Protein 8AF1 (pdb70)

Solvent-accessible surface area: 7527 Å² total; per-residue (Å²): 6,81,93,24,49,1,0,0,0,0,35,138,58,28,132,3,54,0,14,4,1,0,9,62,115,17,80,50,91,151,43,3,0,0,0,35,1,28,81,44,47,43,91,58,33,125,3,64,59,9,67,0,1,0,0,7,57,16,45,1,86,95,88,21,46,0,59,0,20,0,52,14,78,62,40,31,7,0,5,0,26,8,0,36,80,28,80,77,104,84,51,28,133,7,65,58,36,25,39,0,0,1,1,0,35,65,88,89,49,1,39,53,87,36,66,96,13,141,12,10,26,0,15,2,0,0,33,47,131,56,70,70,86,34,0,56,26,5,56,0,0,7,29,97,1,15,1,85,11,70,20,107,32,48,66,48,83,96,3,44,0,34,41,151,73,99,68,95,61,102,12,118,11,61,1,64,0,34,116

Nearest PDB structures (foldseek):
  8af1-assembly1_A  TM=1.006E+00  e=4.442E-38  Lysobacter capsici
  6ik4-assembly1_A  TM=9.686E-01  e=5.853E-21  Pseudoalteromonas sp. CF6-2
  3it5-assembly4_G  TM=9.543E-01  e=5.254E-19  Pseudomonas aeruginosa PAO1
  5j1k-assembly1_A  TM=6.777E-01  e=1.976E-05  Helicobacter pylori 26695
  7qrl-assembly2_B  TM=6.798E-01  e=5.997E-05  Caulobacter vibrioides

Sequence (179 aa):
SPNGLLQFPFPRGARWHVGGAHTNTGSGNYPMSSLDMSLGGGWGSNQSGTWVSASAAGSFKRHSSCFAEVVHSGGWSTTYYHLMNIQYNTGANVSMNTAIANPANTQAQALCCNGGSSTGPHEHWSLKQNGSFYHLNGTYLSGYRITATGSSYDTNCSRFYLTKNGQNYCYGYYTNPGPN

Secondary structure (DSSP, 8-state):
--TTS---SS-TT-EEEE---B-TTS-SSS---EEEEE-S--TTS--TT--EE-SSSEEEEEEETTEEEEE-GGGEEEEEESEES----TT-EE-TT-EEEEE-SSHHHHTTTS---SSS-EEEEEEETTEE---TT-EETTEEE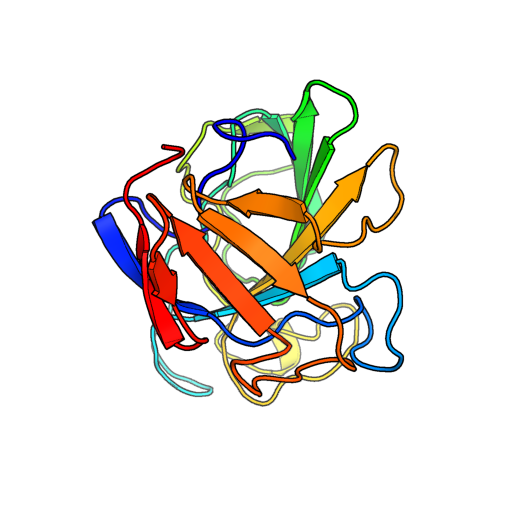EE-SSTT---TTTEEEEETTEEE-SEEEE-----

Foldseek 3Di:
DAQLAFAQQFAAQDKKFKFFFAPLQQFWQPQRFKIKIGHDDFAPDDQVVGFGFGGAKAWKAPPDQFKIKGQDPQQKIKIKGQWHPAPDHGGDTDGGRHRGTTRHRHQCSRQVVHHDDRGTIIIMGMDGNPHGHRQQQHDYLQWHWFAQDHGRDQPQVHTWTDHPRDTHTGTMDRINHSD

B-factor: mean 14.55, std 6.17, range [7.58, 48.61]

Structure (mmCIF, N/CA/C/O backbone):
data_8AF1
#
_entry.id   8AF1
#
_cell.length_a   70.580
_cell.length_b   44.130
_cell.length_c   52.700
_cell.angle_alpha   90.000
_cell.angle_beta   90.000
_cell.angle_gamma   90.000
#
_symmetry.space_group_name_H-M   'P 21 21 2'
#
loop_
_entity.id
_entity.type
_entity.pdbx_description
1 polymer 'Peptidase M23'
2 non-polymer 'ZINC ION'
3 non-polymer 'CHLORIDE ION'
4 non-polymer GLYCEROL
5 non-polymer 'FORMIC ACID'
6 water water
#
loop_
_atom_site.group_PDB
_atom_site.id
_atom_site.type_symbol
_atom_site.label_atom_id
_atom_site.label_alt_id
_atom_site.label_comp_id
_atom_site.label_asym_id
_atom_site.label_entity_id
_atom_site.label_seq_id
_atom_site.pdbx_PDB_ins_code
_atom_site.Cartn_x
_atom_site.Cartn_y
_atom_site.Cartn_z
_atom_site.occupancy
_atom_site.B_iso_or_equiv
_atom_site.auth_seq_id
_atom_site.auth_comp_id
_atom_site.auth_asym_id
_atom_site.auth_atom_id
_atom_site.pdbx_PDB_model_num
ATOM 1 N N . SER A 1 1 ? 18.36501 4.76196 0.18749 1.000 13.86737 1 SER A N 1
ATOM 2 C CA . SER A 1 1 ? 18.37466 6.13487 -0.29866 1.000 13.87390 1 SER A CA 1
ATOM 3 C C . SER A 1 1 ? 19.73364 6.47266 -0.91109 1.000 12.93749 1 SER A C 1
ATOM 4 O O . SER A 1 1 ? 20.74491 6.42275 -0.20970 1.000 14.04330 1 SER A O 1
ATOM 7 N N . PRO A 1 2 ? 19.76547 6.80446 -2.20367 1.000 12.38381 2 PRO A N 1
ATOM 8 C CA . PRO A 1 2 ? 21.04783 7.07574 -2.86309 1.000 13.43669 2 PRO A CA 1
ATOM 9 C C . PRO A 1 2 ? 21.73548 8.30743 -2.28566 1.000 12.73457 2 PRO A C 1
ATOM 10 O O . PRO A 1 2 ? 21.12439 9.15951 -1.63198 1.000 12.40377 2 PRO A O 1
ATOM 14 N N . ASN A 1 3 ? 23.03793 8.39622 -2.55896 1.000 12.36142 3 ASN A N 1
ATOM 15 C CA . ASN A 1 3 ? 23.84646 9.51228 -2.07703 1.000 12.51947 3 ASN A CA 1
ATOM 16 C C . ASN A 1 3 ? 23.29155 10.84785 -2.56504 1.000 12.09333 3 ASN A C 1
ATOM 17 O O . ASN A 1 3 ? 23.12728 11.06221 -3.77098 1.000 12.52619 3 ASN A O 1
ATOM 22 N N . GLY A 1 4 ? 22.99678 11.73381 -1.62046 1.000 11.23087 4 GLY A N 1
ATOM 23 C CA . GLY A 1 4 ? 22.49357 13.06183 -1.90478 1.000 11.31981 4 GLY A CA 1
ATOM 24 C C . GLY A 1 4 ? 21.00801 13.24324 -1.67147 1.000 10.30831 4 GLY A C 1
ATOM 25 O O . GLY A 1 4 ? 20.54482 14.38794 -1.63046 1.000 10.04544 4 GLY A O 1
ATOM 26 N N . LEU A 1 5 ? 20.25235 12.15455 -1.48027 1.000 10.77848 5 LEU A N 1
ATOM 27 C CA . LEU A 1 5 ? 18.79844 12.28730 -1.41426 1.000 11.15891 5 LEU A CA 1
ATOM 28 C C . LEU A 1 5 ? 18.33030 12.78357 -0.05536 1.000 11.07254 5 LEU A C 1
ATOM 29 O O . LEU A 1 5 ? 17.40363 13.60507 0.02421 1.000 11.66196 5 LEU A O 1
ATOM 34 N N . LEU A 1 6 ? 18.95922 12.31538 1.01927 1.000 9.67005 6 LEU A N 1
ATOM 35 C CA . LEU A 1 6 ? 18.48567 12.57869 2.37225 1.000 9.63917 6 LEU A CA 1
ATOM 36 C C . LEU A 1 6 ? 19.57712 13.22504 3.20165 1.000 9.82421 6 LEU A C 1
ATOM 37 O O . LEU A 1 6 ? 20.75383 12.87302 3.06877 1.000 11.14016 6 LEU A O 1
ATOM 42 N N . GLN A 1 7 ? 19.17873 14.14496 4.07510 1.000 9.76162 7 GLN A N 1
ATOM 43 C CA . GLN A 1 7 ? 20.03744 14.62281 5.15135 1.000 9.28472 7 GLN A CA 1
ATOM 44 C C . GLN A 1 7 ? 19.60579 14.00305 6.46974 1.000 9.48418 7 GLN A C 1
ATOM 45 O O . GLN A 1 7 ? 18.49686 13.47448 6.59359 1.000 8.97241 7 GLN A O 1
ATOM 51 N N . PHE A 1 8 ? 20.50075 14.08007 7.45918 1.000 7.79447 8 PHE A N 1
ATOM 52 C CA . PHE A 1 8 ? 20.13662 13.70178 8.81720 1.000 9.27858 8 PHE A CA 1
ATOM 53 C C . PHE A 1 8 ? 18.83616 14.40137 9.21157 1.000 8.72844 8 PHE A C 1
ATOM 54 O O . PHE A 1 8 ? 18.61861 15.56364 8.83426 1.000 8.04613 8 PHE A O 1
ATOM 62 N N . PRO A 1 9 ? 17.96427 13.73827 9.98983 1.000 8.92796 9 PRO A N 1
ATOM 63 C CA . PRO A 1 9 ? 16.67804 14.33926 10.37072 1.000 9.21071 9 PRO A CA 1
ATOM 64 C C . PRO A 1 9 ? 16.78519 15.27083 11.56665 1.000 9.74323 9 PRO A C 1
ATOM 65 O O . PRO A 1 9 ? 15.97830 15.19553 12.50542 1.000 9.03256 9 PRO A O 1
ATOM 69 N N . PHE A 1 10 ? 17.80478 16.11498 11.56564 1.000 9.40693 10 PHE A N 1
ATOM 70 C CA . PHE A 1 10 ? 17.93589 17.16544 12.57119 1.000 9.34127 10 PHE A CA 1
ATOM 71 C C . PHE A 1 10 ? 18.53803 18.38783 11.87852 1.000 9.27289 10 PHE A C 1
ATOM 72 O O . PHE A 1 10 ? 18.87513 18.30311 10.69004 1.000 8.92107 10 PHE A O 1
ATOM 80 N N . PRO A 1 11 ? 18.62010 19.55400 12.52640 1.000 9.16308 11 PRO A N 1
ATOM 81 C CA . PRO A 1 11 ? 18.89775 20.78389 11.76427 1.000 9.63301 11 PRO A CA 1
ATOM 82 C C . PRO A 1 11 ? 20.26294 20.75905 11.08978 1.000 10.25593 11 PRO A C 1
ATOM 83 O O . PRO A 1 11 ? 21.25806 20.32255 11.67438 1.000 10.20891 11 PRO A O 1
ATOM 87 N N . ARG A 1 12 ? 20.29705 21.23549 9.84306 1.000 9.45062 12 ARG A N 1
ATOM 88 C CA . ARG A 1 12 ? 21.56758 21.46275 9.17204 1.000 10.19663 12 ARG A CA 1
ATOM 89 C C . ARG A 1 12 ? 22.42239 22.39473 10.02542 1.000 10.69289 12 ARG A C 1
ATOM 90 O O . ARG A 1 12 ? 21.93901 23.41541 10.52897 1.000 11.89339 12 ARG A O 1
ATOM 98 N N . GLY A 1 13 ? 23.68713 22.01686 10.22456 1.000 10.68501 13 GLY A N 1
ATOM 99 C CA . GLY A 1 13 ? 24.58200 22.76467 11.08514 1.000 11.64307 13 GLY A CA 1
ATOM 100 C C . GLY A 1 13 ? 24.54869 22.36874 12.54842 1.000 12.17520 13 GLY A C 1
ATOM 101 O O . GLY A 1 13 ? 25.45486 22.74765 13.29801 1.000 13.32087 13 GLY A O 1
ATOM 102 N N . ALA A 1 14 ? 23.54343 21.62146 12.98185 1.000 12.25467 14 ALA A N 1
ATOM 103 C CA . ALA A 1 14 ? 23.46115 21.17857 14.36784 1.000 11.38662 14 ALA A CA 1
ATOM 104 C C . ALA A 1 14 ? 24.17311 19.84085 14.54427 1.000 12.72202 14 ALA A C 1
ATOM 105 O O . ALA A 1 14 ? 24.45338 19.12098 13.57744 1.000 13.23867 14 ALA A O 1
ATOM 107 N N . ARG A 1 15 ? 24.46260 19.50590 15.79992 1.000 11.68933 15 ARG A N 1
ATOM 108 C CA . ARG A 1 15 ? 25.28767 18.34440 16.12117 1.000 12.33891 15 ARG A CA 1
ATOM 109 C C . ARG A 1 15 ? 24.52473 17.48282 17.11833 1.000 12.66611 15 ARG A C 1
ATOM 110 O O . ARG A 1 15 ? 24.41644 17.83513 18.29889 1.000 13.46218 15 ARG A O 1
ATOM 118 N N . TRP A 1 16 ? 23.98787 16.36006 16.64221 1.000 11.93944 16 TRP A N 1
ATOM 119 C CA . TRP A 1 16 ? 23.16484 15.47184 17.44630 1.000 10.81125 16 TRP A CA 1
ATOM 120 C C . TRP A 1 16 ? 23.81324 14.09614 17.54815 1.000 10.76056 16 TRP A C 1
ATOM 121 O O . TRP A 1 16 ? 24.69308 13.73765 16.76008 1.000 10.84111 16 TRP A O 1
ATOM 132 N N . HIS A 1 17 ? 23.34730 13.31787 18.52009 1.000 10.33043 17 HIS A N 1
ATOM 133 C CA . HIS A 1 17 ? 23.81883 11.95542 18.72555 1.000 9.87675 17 HIS A CA 1
ATOM 134 C C . HIS A 1 17 ? 23.05386 10.97541 17.84333 1.000 9.87068 17 HIS A C 1
ATOM 135 O O . HIS A 1 17 ? 21.82104 11.01748 17.77349 1.000 10.29468 17 HIS A O 1
ATOM 142 N N . VAL A 1 18 ? 23.79082 10.06514 17.21087 1.000 11.17035 18 VAL A N 1
ATOM 143 C CA . VAL A 1 18 ? 23.23594 9.03790 16.33091 1.000 11.69627 18 VAL A CA 1
ATOM 144 C C . VAL A 1 18 ? 23.64896 7.66377 16.85335 1.000 12.35894 18 VAL A C 1
ATOM 145 O O . VAL A 1 18 ? 24.84886 7.36344 16.94041 1.000 12.85822 18 VAL A O 1
ATOM 149 N N . GLY A 1 19 ? 22.66077 6.81939 17.16763 1.000 11.73668 19 GLY A N 1
ATOM 150 C CA . GLY A 1 19 ? 22.90607 5.48074 17.67172 1.000 10.96067 19 GLY A CA 1
ATOM 151 C C . GLY A 1 19 ? 23.01628 4.44244 16.56527 1.000 12.22493 19 GLY A C 1
ATOM 152 O O . GLY A 1 19 ? 23.03951 4.75294 15.37356 1.000 14.08719 19 GLY A O 1
ATOM 153 N N . GLY A 1 20 ? 23.07152 3.17289 16.98266 1.000 11.54883 20 GLY A N 1
ATOM 154 C CA . GLY A 1 20 ? 23.21389 2.08284 16.02728 1.000 10.81718 20 GLY A CA 1
ATOM 155 C C . GLY A 1 20 ? 21.91436 1.76254 15.30503 1.000 11.54524 20 GLY A C 1
ATOM 156 O O . GLY A 1 20 ? 20.81481 1.95102 15.83034 1.000 11.69648 20 GLY A O 1
ATOM 157 N N . ALA A 1 21 ? 22.05092 1.27096 14.07285 1.000 11.23423 21 ALA A N 1
ATOM 158 C CA . ALA A 1 21 ? 20.88945 0.86457 13.29406 1.000 9.78727 21 ALA A CA 1
ATOM 159 C C . ALA A 1 21 ? 20.13784 -0.25980 14.00104 1.000 9.81321 21 ALA A C 1
ATOM 160 O O . ALA A 1 21 ? 20.72541 -1.10064 14.68338 1.000 10.81141 21 ALA A O 1
ATOM 162 N N . HIS A 1 22 ? 18.81653 -0.26029 13.84499 1.000 10.05254 22 HIS A N 1
ATOM 163 C CA . HIS A 1 22 ? 17.98535 -1.29329 14.44459 1.000 9.49408 22 HIS A CA 1
ATOM 164 C C . HIS A 1 22 ? 16.72875 -1.46782 13.60398 1.000 9.82726 22 HIS A C 1
ATOM 165 O O . HIS A 1 22 ? 16.40685 -0.63317 12.75750 1.000 10.06025 22 HIS A O 1
ATOM 172 N N . THR A 1 23 ? 16.03279 -2.58262 13.83434 1.000 9.83195 23 THR A N 1
ATOM 173 C CA . THR A 1 23 ? 14.71199 -2.75785 13.26010 1.000 10.24392 23 THR A CA 1
ATOM 174 C C . THR A 1 23 ? 13.73481 -1.79608 13.92970 1.000 10.53397 23 THR A C 1
ATOM 175 O O . THR A 1 23 ? 14.01465 -1.21261 14.98050 1.000 11.66067 23 THR A O 1
ATOM 179 N N . ASN A 1 24 ? 12.56082 -1.64864 13.31536 1.000 10.17579 24 ASN A N 1
ATOM 180 C CA . ASN A 1 24 ? 11.58260 -0.70777 13.84382 1.000 11.51059 24 ASN A CA 1
ATOM 181 C C . ASN A 1 24 ? 11.19544 -1.05240 15.27926 1.000 13.85759 24 ASN A C 1
ATOM 182 O O . ASN A 1 24 ? 11.00048 -0.15316 16.10878 1.000 13.87459 24 ASN A O 1
ATOM 187 N N . THR A 1 25 ? 11.08237 -2.34581 15.59755 1.000 14.66014 25 THR A N 1
ATOM 188 C CA . THR A 1 25 ? 10.69763 -2.75381 16.94486 1.000 17.65908 25 THR A CA 1
ATOM 189 C C . THR A 1 25 ? 11.88199 -2.89357 17.89242 1.000 17.37885 25 THR A C 1
ATOM 190 O O . THR A 1 25 ? 11.67580 -3.07636 19.09768 1.000 18.72847 25 THR A O 1
ATOM 194 N N . GLY A 1 26 ? 13.10775 -2.84287 17.38761 1.000 16.52548 26 GLY A N 1
ATOM 195 C CA . GLY A 1 26 ? 14.26521 -2.96430 18.24110 1.000 18.82970 26 GLY A CA 1
ATOM 196 C C . GLY A 1 26 ? 14.72393 -4.37925 18.49991 1.000 20.43916 26 GLY A C 1
ATOM 197 O O . GLY A 1 26 ? 15.67835 -4.57107 19.26693 1.000 22.97161 26 GLY A O 1
ATOM 198 N N . SER A 1 27 ? 14.07913 -5.37810 17.90222 1.000 19.62398 27 SER A N 1
ATOM 199 C CA . SER A 1 27 ? 14.51731 -6.75740 18.03314 1.000 22.18708 27 SER A CA 1
ATOM 200 C C . SER A 1 27 ? 14.78661 -7.34884 16.65595 1.000 21.54509 27 SER A C 1
ATOM 201 O O . SER A 1 27 ? 14.13471 -6.99674 15.66862 1.000 20.97716 27 SER A O 1
ATOM 204 N N . GLY A 1 28 ? 15.75366 -8.25634 16.59718 1.000 21.62353 28 GLY A N 1
ATOM 205 C CA . GLY A 1 28 ? 16.10046 -8.89296 15.34333 1.000 20.67859 28 GLY A CA 1
ATOM 206 C C . GLY A 1 28 ? 17.20460 -8.15436 14.62189 1.000 20.49854 28 GLY A C 1
ATOM 207 O O . GLY A 1 28 ? 17.74279 -7.14362 15.08330 1.000 20.91032 28 GLY A O 1
ATOM 208 N N . ASN A 1 29 ? 17.55960 -8.67608 13.45015 1.000 18.80250 29 ASN A N 1
ATOM 209 C CA . ASN A 1 29 ? 18.63056 -8.06981 12.67387 1.000 18.21132 29 ASN A CA 1
ATOM 210 C C . ASN A 1 29 ? 18.20983 -7.70799 11.25434 1.000 15.46303 29 ASN A C 1
ATOM 211 O O . ASN A 1 29 ? 19.07975 -7.37884 10.44172 1.000 15.80013 29 ASN A O 1
ATOM 216 N N . TYR A 1 30 ? 16.90370 -7.75005 10.92763 1.000 13.47667 30 TYR A N 1
ATOM 217 C CA . TYR A 1 30 ? 16.49707 -7.40723 9.56481 1.000 13.27333 30 TYR A CA 1
ATOM 218 C C . TYR A 1 30 ? 15.01306 -7.08544 9.49502 1.000 14.53098 30 TYR A C 1
ATOM 219 O O . TYR A 1 30 ? 14.21160 -7.80791 10.10922 1.000 15.33267 30 TYR A O 1
ATOM 228 N N . PRO A 1 31 ? 14.59869 -6.03273 8.75167 1.000 14.51758 31 PRO A N 1
ATOM 229 C CA . PRO A 1 31 ? 15.42913 -4.99277 8.11509 1.000 13.75073 31 PRO A CA 1
ATOM 230 C C . PRO A 1 31 ? 15.82561 -3.94569 9.12196 1.000 12.54391 31 PRO A C 1
ATOM 231 O O . PRO A 1 31 ? 14.97322 -3.45358 9.87614 1.000 12.05847 31 PRO A O 1
ATOM 235 N N . MET A 1 32 ? 17.08756 -3.54266 9.14251 1.000 12.22067 32 MET A N 1
ATOM 236 C CA . MET A 1 32 ? 17.52923 -2.56945 10.12769 1.000 11.16715 32 MET A CA 1
ATOM 237 C C . MET A 1 32 ? 17.30328 -1.18722 9.52547 1.000 10.57876 32 MET A C 1
ATOM 238 O O . MET A 1 32 ? 18.19866 -0.58733 8.92459 1.000 9.55485 32 MET A O 1
ATOM 243 N N . SER A 1 33 ? 16.08303 -0.68522 9.71533 1.000 10.01807 33 SER A N 1
ATOM 244 C CA . SER A 1 33 ? 15.56364 0.48520 9.03447 1.000 9.97903 33 SER A CA 1
ATOM 245 C C . SER A 1 33 ? 15.75349 1.77415 9.81155 1.000 10.00594 33 SER A C 1
ATOM 246 O O . SER A 1 33 ? 15.48357 2.85816 9.26398 1.000 10.24841 33 SER A O 1
ATOM 249 N N . SER A 1 34 ? 16.15843 1.68913 11.07394 1.000 9.46674 34 SER A N 1
ATOM 250 C CA . SER A 1 34 ? 15.88062 2.75171 12.02548 1.000 8.24662 34 SER A CA 1
ATOM 251 C C . SER A 1 34 ? 17.12487 3.17331 12.78462 1.000 8.20308 34 SER A C 1
ATOM 252 O O . SER A 1 34 ? 18.02315 2.36655 13.04514 1.000 10.41317 34 SER A O 1
ATOM 255 N N . LEU A 1 35 ? 17.13643 4.45455 13.16489 1.000 8.17096 35 LEU A N 1
ATOM 256 C CA . LEU A 1 35 ? 18.19223 5.08163 13.94955 1.000 9.39604 35 LEU A CA 1
ATOM 257 C C . LEU A 1 35 ? 17.55276 5.98771 14.99539 1.000 9.84072 35 LEU A C 1
ATOM 258 O O . LEU A 1 35 ? 16.54815 6.63840 14.71364 1.000 10.74828 35 LEU A O 1
ATOM 263 N N . ASP A 1 36 ? 18.13343 6.04216 16.19263 1.000 8.94253 36 ASP A N 1
ATOM 264 C CA . ASP A 1 36 ? 17.66842 6.93821 17.24374 1.000 10.12889 36 ASP A CA 1
ATOM 265 C C . ASP A 1 36 ? 18.60447 8.13667 17.31497 1.000 11.20195 36 ASP A C 1
ATOM 266 O O . ASP A 1 36 ? 19.82851 7.98731 17.26597 1.000 11.29544 36 ASP A O 1
ATOM 271 N N . MET A 1 37 ? 18.03096 9.32334 17.45343 1.000 11.68667 37 MET A N 1
ATOM 272 C CA . MET A 1 37 ? 18.79646 10.54657 17.30547 1.000 10.35623 37 MET A CA 1
ATOM 273 C C . MET A 1 37 ? 18.29312 11.52982 18.34422 1.000 10.05219 37 MET A C 1
ATOM 274 O O . MET A 1 37 ? 17.08315 11.62853 18.55240 1.000 10.77624 37 MET A O 1
ATOM 279 N N . SER A 1 38 ? 19.20537 12.24767 18.99735 1.000 9.94071 38 SER A N 1
ATOM 280 C CA . SER A 1 38 ? 18.80232 13.18487 20.03936 1.000 10.69423 38 SER A CA 1
ATOM 281 C C . SER A 1 38 ? 19.89000 14.22507 20.22878 1.000 10.49987 38 SER A C 1
ATOM 282 O O . SER A 1 38 ? 21.03507 14.03328 19.81875 1.000 11.73498 38 SER A O 1
ATOM 285 N N . LEU A 1 39 ? 19.51259 15.33197 20.86370 1.000 11.06099 39 LEU A N 1
ATOM 286 C CA . LEU A 1 39 ? 20.45981 16.38836 21.18067 1.000 12.31071 39 LEU A CA 1
ATOM 287 C C . LEU A 1 39 ? 20.91081 16.31877 22.63179 1.000 14.56827 39 LEU A C 1
ATOM 288 O O . LEU A 1 39 ? 22.11395 16.36575 22.90457 1.000 16.58325 39 LEU A O 1
ATOM 293 N N . GLY A 1 40 ? 19.97845 16.19400 23.56492 1.000 15.29712 40 GLY A N 1
ATOM 294 C CA . GLY A 1 40 ? 20.33155 15.99677 24.95618 1.000 15.08274 40 GLY A CA 1
ATOM 295 C C . GLY A 1 40 ? 19.16222 16.27343 25.86517 1.000 14.93378 40 GLY A C 1
ATOM 296 O O . GLY A 1 40 ? 18.18261 16.91881 25.48662 1.000 16.03450 40 GLY A O 1
ATOM 297 N N . GLY A 1 41 ? 19.27366 15.76803 27.08386 1.000 13.59878 41 GLY A N 1
ATOM 298 C CA . GLY A 1 41 ? 18.27131 15.97157 28.11840 1.000 14.02046 41 GLY A CA 1
ATOM 299 C C . GLY A 1 41 ? 17.41724 14.72890 28.32299 1.000 14.81899 41 GLY A C 1
ATOM 300 O O . GLY A 1 41 ? 17.08023 14.01684 27.36973 1.000 15.57082 41 GLY A O 1
ATOM 301 N N . GLY A 1 42 ? 17.04743 14.47447 29.58068 1.000 14.76966 42 GLY A N 1
ATOM 302 C CA . GLY A 1 42 ? 16.20259 13.35161 29.93125 1.000 14.92493 42 GLY A CA 1
ATOM 303 C C . GLY A 1 42 ? 14.73570 13.74445 30.01096 1.000 15.42066 42 GLY A C 1
ATOM 304 O O . GLY A 1 42 ? 14.32790 14.82699 29.58722 1.000 14.42834 42 GLY A O 1
ATOM 305 N N . TRP A 1 43 ? 13.92582 12.82992 30.55915 1.000 16.94127 43 TRP A N 1
ATOM 306 C CA . TRP A 1 43 ? 12.50292 13.11294 30.71524 1.000 15.78735 43 TRP A CA 1
ATOM 307 C C . TRP A 1 43 ? 12.30942 14.37961 31.54261 1.000 15.31925 43 TRP A C 1
ATOM 308 O O . TRP A 1 43 ? 12.96546 14.57549 32.56809 1.000 16.49959 43 TRP A O 1
ATOM 319 N N . GLY A 1 44 ? 11.41570 15.25210 31.07906 1.000 14.83025 44 GLY A N 1
ATOM 320 C CA . GLY A 1 44 ? 11.14589 16.50755 31.73963 1.000 14.74121 44 GLY A CA 1
ATOM 321 C C . GLY A 1 44 ? 11.97841 17.67327 31.25256 1.000 15.61626 44 GLY A C 1
ATOM 322 O O . GLY A 1 44 ? 11.62337 18.82667 31.52419 1.000 16.77314 44 GLY A O 1
ATOM 323 N N . SER A 1 45 ? 13.07153 17.40702 30.53982 1.000 14.82807 45 SER A N 1
ATOM 324 C CA . SER A 1 45 ? 13.91532 18.47362 30.03152 1.000 14.91080 45 SER A CA 1
ATOM 325 C C . SER A 1 45 ? 13.18655 19.28418 28.95774 1.000 14.59238 45 SER A C 1
ATOM 326 O O . SER A 1 45 ? 12.17502 18.85878 28.39269 1.000 15.35693 45 SER A O 1
ATOM 329 N N . ASN A 1 46 ? 13.70914 20.48035 28.69652 1.000 14.26794 46 ASN A N 1
ATOM 330 C CA . ASN A 1 46 ? 13.14206 21.38917 27.70236 1.000 15.72022 46 ASN A CA 1
ATOM 331 C C . ASN A 1 46 ? 13.58037 20.96472 26.30731 1.000 15.01807 46 ASN A C 1
ATOM 332 O O . ASN A 1 46 ? 14.73522 21.17755 25.92414 1.000 15.75480 46 ASN A O 1
ATOM 337 N N . GLN A 1 47 ? 12.65856 20.39713 25.52971 1.000 12.34017 47 GLN A N 1
ATOM 338 C CA . GLN A 1 47 ? 12.95705 20.01284 24.15493 1.000 12.17027 47 GLN A CA 1
ATOM 339 C C . GLN A 1 47 ? 12.37074 20.98501 23.13483 1.000 14.33311 47 GLN A C 1
ATOM 340 O O . GLN A 1 47 ? 12.45627 20.72883 21.92495 1.000 14.11448 47 GLN A O 1
ATOM 346 N N . SER A 1 48 ? 11.79613 22.10555 23.58968 1.000 14.27097 48 SER A N 1
ATOM 347 C CA . SER A 1 48 ? 11.04388 22.98056 22.69092 1.000 14.85317 48 SER A CA 1
ATOM 348 C C . SER A 1 48 ? 11.92283 23.66230 21.65036 1.000 15.63438 48 SER A C 1
ATOM 349 O O . SER A 1 48 ? 11.39939 24.14396 20.63862 1.000 15.17769 48 SER A O 1
ATOM 352 N N . GLY A 1 49 ? 13.23281 23.71885 21.86721 1.000 16.17301 49 GLY A N 1
ATOM 353 C CA . GLY A 1 49 ? 14.16036 24.23592 20.88512 1.000 16.44254 49 GLY A CA 1
ATOM 354 C C . GLY A 1 49 ? 14.93166 23.16817 20.14080 1.000 15.32233 49 GLY A C 1
ATOM 355 O O . GLY A 1 49 ? 15.85352 23.50382 19.38549 1.000 15.77518 49 GLY A O 1
ATOM 356 N N . THR A 1 50 ? 14.57699 21.89338 20.32337 1.000 13.66067 50 THR A N 1
ATOM 357 C CA . THR A 1 50 ? 15.25633 20.75882 19.70247 1.000 11.34682 50 THR A CA 1
ATOM 358 C C . THR A 1 50 ? 14.38504 20.29297 18.53749 1.000 11.35701 50 THR A C 1
ATOM 359 O O . THR A 1 50 ? 13.32935 19.68667 18.74905 1.000 12.57211 50 THR A O 1
ATOM 363 N N . TRP A 1 51 ? 14.81828 20.57386 17.30890 1.000 10.14883 51 TRP A N 1
ATOM 364 C CA . TRP A 1 51 ? 13.94075 20.46801 16.14232 1.000 10.42203 51 TRP A CA 1
ATOM 365 C C . TRP A 1 51 ? 14.27588 19.24195 15.29273 1.000 9.83275 51 TRP A C 1
ATOM 366 O O . TRP A 1 51 ? 15.21970 19.25470 14.49466 1.000 11.64250 51 TRP A O 1
ATOM 377 N N . VAL A 1 52 ? 13.47218 18.18853 15.45057 1.000 8.95570 52 VAL A N 1
ATOM 378 C CA . VAL A 1 52 ? 13.43049 17.12581 14.45103 1.000 8.80852 52 VAL A CA 1
ATOM 379 C C . VAL A 1 52 ? 13.12983 17.76107 13.10544 1.000 9.48651 52 VAL A C 1
ATOM 380 O O . VAL A 1 52 ? 12.23979 18.61512 12.99509 1.000 10.18833 52 VAL A O 1
ATOM 384 N N . SER A 1 53 ? 13.88258 17.36913 12.08180 1.000 9.08260 53 SER A N 1
ATOM 385 C CA . SER A 1 53 ? 13.85715 18.04755 10.79378 1.000 8.72162 53 SER A CA 1
ATOM 386 C C . SER A 1 53 ? 13.66252 17.04962 9.66366 1.000 8.86223 53 SER A C 1
ATOM 387 O O . SER A 1 53 ? 14.12913 15.91391 9.73211 1.000 10.58209 53 SER A O 1
ATOM 390 N N . ALA A 1 54 ? 12.97590 17.49007 8.61133 1.000 8.67414 54 ALA A N 1
ATOM 391 C CA . ALA A 1 54 ? 12.67907 16.60864 7.48453 1.000 9.54876 54 ALA A CA 1
ATOM 392 C C . ALA A 1 54 ? 13.95254 16.20116 6.74945 1.000 10.18102 54 ALA A C 1
ATOM 393 O O . ALA A 1 54 ? 14.78249 17.04996 6.40218 1.000 12.74184 54 ALA A O 1
ATOM 395 N N . SER A 1 55 ? 14.10165 14.89779 6.48833 1.000 8.17379 55 SER A N 1
ATOM 396 C CA . SER A 1 55 ? 15.29887 14.42482 5.80111 1.000 9.17430 55 SER A CA 1
ATOM 397 C C . SER A 1 55 ? 15.34578 14.87500 4.34935 1.000 9.87756 55 SER A C 1
ATOM 398 O O . SER A 1 55 ? 16.42765 14.89528 3.75428 1.000 9.93814 55 SER A O 1
ATOM 401 N N . ALA A 1 56 ? 14.19887 15.21721 3.76639 1.000 7.58358 56 ALA A N 1
ATOM 402 C CA . ALA A 1 56 ? 14.11494 15.66738 2.38176 1.000 7.58029 56 ALA A CA 1
ATOM 403 C C . ALA A 1 56 ? 12.73873 16.28035 2.20783 1.000 9.32822 56 ALA A C 1
ATOM 404 O O . ALA A 1 56 ? 11.85777 16.08893 3.04889 1.000 10.86583 56 ALA A O 1
ATOM 406 N N . ALA A 1 57 ? 12.55806 17.01488 1.11395 1.000 9.19940 57 ALA A N 1
ATOM 407 C CA . ALA A 1 57 ? 11.24879 17.57985 0.83990 1.000 9.28457 57 ALA A CA 1
ATOM 408 C C . ALA A 1 57 ? 10.25001 16.46582 0.54912 1.000 10.04490 57 ALA A C 1
ATOM 409 O O . ALA A 1 57 ? 10.61199 15.36414 0.11904 1.000 10.66499 57 ALA A O 1
ATOM 411 N N . GLY A 1 58 ? 8.97984 16.75208 0.79308 1.000 10.02786 58 GLY A N 1
ATOM 412 C CA . GLY A 1 58 ? 7.96176 15.77243 0.47957 1.000 11.10339 58 GLY A CA 1
ATOM 413 C C . GLY A 1 58 ? 6.63233 16.15318 1.09194 1.000 12.77119 58 GLY A C 1
ATOM 414 O O . GLY A 1 58 ? 6.43576 17.28091 1.55421 1.000 14.19553 58 GLY A O 1
ATOM 415 N N . SER A 1 59 ? 5.73133 15.17479 1.09510 1.000 12.97582 59 SER A N 1
ATOM 416 C CA . SER A 1 59 ? 4.36125 15.35477 1.54255 1.000 12.87920 59 SER A CA 1
ATOM 417 C C . SER A 1 59 ? 4.20607 14.81386 2.95765 1.000 11.72202 59 SER A C 1
ATOM 418 O O . SER A 1 59 ? 4.60478 13.67708 3.23913 1.000 12.00547 59 SER A O 1
ATOM 421 N N . PHE A 1 60 ? 3.61477 15.62231 3.83711 1.000 11.18370 60 PHE A N 1
ATOM 422 C CA . PHE A 1 60 ? 3.54430 15.29344 5.25502 1.000 10.26627 60 PHE A CA 1
ATOM 423 C C . PHE A 1 60 ? 2.37434 14.36364 5.54926 1.000 11.06983 60 PHE A C 1
ATOM 424 O O . PHE A 1 60 ? 1.28136 14.51566 4.99155 1.000 11.61724 60 PHE A O 1
ATOM 432 N N . LYS A 1 61 ? 2.59864 13.41749 6.45771 1.000 10.67927 61 LYS A N 1
ATOM 433 C CA . LYS A 1 61 ? 1.51716 12.64285 7.06123 1.000 13.22333 61 LYS A CA 1
ATOM 434 C C . LYS A 1 61 ? 1.64370 12.72126 8.57208 1.000 12.56216 61 LYS A C 1
ATOM 435 O O . LYS A 1 61 ? 2.66243 12.30557 9.13469 1.000 11.86921 61 LYS A O 1
ATOM 441 N N . ARG A 1 62 ? 0.61342 13.25412 9.22394 1.000 12.90741 62 ARG A N 1
ATOM 442 C CA . ARG A 1 62 ? 0.54119 13.31280 10.67896 1.000 12.43092 62 ARG A CA 1
ATOM 443 C C . ARG A 1 62 ? -0.27833 12.10636 11.11631 1.000 11.33583 62 ARG A C 1
ATOM 444 O O . ARG A 1 62 ? -1.51144 12.13938 11.10351 1.000 13.42598 62 ARG A O 1
ATOM 452 N N . HIS A 1 63 ? 0.41156 11.03050 11.48435 1.000 11.20024 63 HIS A N 1
ATOM 453 C CA . HIS A 1 63 ? -0.28390 9.81868 11.89612 1.000 12.29525 63 HIS A CA 1
ATOM 454 C C . HIS A 1 63 ? -0.92350 9.98441 13.26648 1.000 13.15350 63 HIS A C 1
ATOM 455 O O . HIS A 1 63 ? -2.00478 9.43960 13.52560 1.000 15.43094 63 HIS A O 1
ATOM 462 N N . SER A 1 64 ? -0.26617 10.71614 14.15436 1.000 13.24062 64 SER A N 1
ATOM 463 C CA . SER A 1 64 ? -0.74731 10.97765 15.50622 1.000 13.63626 64 SER A CA 1
ATOM 464 C C . SER A 1 64 ? 0.03891 12.16890 16.04100 1.000 12.41255 64 SER A C 1
ATOM 465 O O . SER A 1 64 ? 0.87163 12.75155 15.33917 1.000 12.95887 64 SER A O 1
ATOM 468 N N . SER A 1 65 ? -0.20045 12.51362 17.30479 1.000 11.52458 65 SER A N 1
ATOM 469 C CA . SER A 1 65 ? 0.54851 13.62489 17.87744 1.000 12.22054 65 SER A CA 1
ATOM 470 C C . SER A 1 65 ? 2.00432 13.26750 18.12118 1.000 12.25855 65 SER A C 1
ATOM 471 O O . SER A 1 65 ? 2.81022 14.16704 18.39100 1.000 12.54366 65 SER A O 1
ATOM 474 N N . CYS A 1 66 ? 2.36047 11.98500 18.03633 1.000 12.63429 66 CYS A N 1
ATOM 475 C CA . CYS A 1 66 ? 3.72644 11.56445 18.31646 1.000 13.43746 66 CYS A CA 1
ATOM 476 C C . CYS A 1 66 ? 4.39818 10.88001 17.13547 1.000 11.75963 66 CYS A C 1
ATOM 477 O O . CYS A 1 66 ? 5.51838 10.36730 17.28986 1.000 12.25787 66 CYS A O 1
ATOM 480 N N . PHE A 1 67 ? 3.76704 10.86900 15.96151 1.000 10.53144 67 PHE A N 1
ATOM 481 C CA . PHE A 1 67 ? 4.21897 10.01207 14.86608 1.000 10.77073 67 PHE A CA 1
ATOM 482 C C . PHE A 1 67 ? 3.95840 10.70547 13.53917 1.000 10.51821 67 PHE A C 1
ATOM 483 O O . PHE A 1 67 ? 2.81062 11.02649 13.22294 1.000 10.27454 67 PHE A O 1
ATOM 491 N N . ALA A 1 68 ? 5.01248 10.92965 12.75439 1.000 10.23763 68 ALA A N 1
ATOM 492 C CA . ALA A 1 68 ? 4.85592 11.60115 11.47089 1.000 10.53433 68 ALA A CA 1
ATOM 493 C C . ALA A 1 68 ? 5.64405 10.86721 10.39684 1.000 11.47514 68 ALA A C 1
ATOM 494 O O . ALA A 1 68 ? 6.51831 10.04539 10.68188 1.000 11.79447 68 ALA A O 1
ATOM 496 N N . GLU A 1 69 ? 5.30235 11.16982 9.14924 1.000 11.24983 69 GLU A N 1
ATOM 497 C CA . GLU A 1 69 ? 5.95081 10.58592 7.98365 1.000 10.88851 69 GLU A CA 1
ATOM 498 C C . GLU A 1 69 ? 6.06584 11.66980 6.91497 1.000 11.21535 69 GLU A C 1
ATOM 499 O O . GLU A 1 69 ? 5.20026 12.54080 6.80093 1.000 11.14773 69 GLU A O 1
ATOM 505 N N . VAL A 1 70 ? 7.14292 11.63698 6.14547 1.000 9.65772 70 VAL A N 1
ATOM 506 C CA . VAL A 1 70 ? 7.28399 12.50370 4.98280 1.000 8.78814 70 VAL A CA 1
ATOM 507 C C . VAL A 1 70 ? 7.46905 11.60739 3.77488 1.000 10.54835 70 VAL A C 1
ATOM 508 O O . VAL A 1 70 ? 8.39961 10.78646 3.73981 1.000 9.19756 70 VAL A O 1
ATOM 512 N N . VAL A 1 71 ? 6.57177 11.74500 2.80009 1.000 10.43069 71 VAL A N 1
ATOM 513 C CA . VAL A 1 71 ? 6.63416 10.96327 1.56758 1.000 11.30409 71 VAL A CA 1
ATOM 514 C C . VAL A 1 71 ? 7.51157 11.70184 0.56819 1.000 10.36030 71 VAL A C 1
ATOM 515 O O . VAL A 1 71 ? 7.19362 12.82661 0.17154 1.000 11.03400 71 VAL A O 1
ATOM 519 N N . HIS A 1 72 ? 8.60401 11.07021 0.15501 1.000 9.81474 72 HIS A N 1
ATOM 520 C CA . HIS A 1 72 ? 9.56357 11.64586 -0.77670 1.000 10.33347 72 HIS A CA 1
ATOM 521 C C . HIS A 1 72 ? 9.33075 11.09078 -2.18641 1.000 12.20963 72 HIS A C 1
ATOM 522 O O . HIS A 1 72 ? 8.37559 10.34527 -2.44500 1.000 13.53680 72 HIS A O 1
ATOM 529 N N . SER A 1 73 ? 10.21197 11.46164 -3.11415 1.000 12.25635 73 SER A N 1
ATOM 530 C CA . SER A 1 73 ? 10.21103 10.90382 -4.45808 1.000 14.64980 73 SER A CA 1
ATOM 531 C C . SER A 1 73 ? 10.66183 9.44532 -4.44287 1.000 15.26548 73 SER A C 1
ATOM 532 O O . SER A 1 73 ? 11.20565 8.94473 -3.45723 1.000 14.64131 73 SER A O 1
ATOM 535 N N . GLY A 1 74 ? 10.46415 8.77203 -5.57630 1.000 15.66099 74 GLY A N 1
ATOM 536 C CA . GLY A 1 74 ? 11.07050 7.46560 -5.77256 1.000 17.04366 74 GLY A CA 1
ATOM 537 C C . GLY A 1 74 ? 10.55556 6.35662 -4.88156 1.000 16.72775 74 GLY A C 1
ATOM 538 O O . GLY A 1 74 ? 11.23494 5.33577 -4.73617 1.000 17.42617 74 GLY A O 1
ATOM 539 N N . GLY A 1 75 ? 9.36978 6.52178 -4.28694 1.000 15.43444 75 GLY A N 1
ATOM 540 C CA . GLY A 1 75 ? 8.83434 5.57291 -3.33470 1.000 14.29803 75 GLY A CA 1
ATOM 541 C C . GLY A 1 75 ? 9.44206 5.64347 -1.94806 1.000 12.80730 75 GLY A C 1
ATOM 542 O O . GLY A 1 75 ? 9.02279 4.88518 -1.06772 1.000 12.09012 75 GLY A O 1
ATOM 543 N N . TRP A 1 76 ? 10.43133 6.50585 -1.73035 1.000 11.66692 76 TRP A N 1
ATOM 544 C CA . TRP A 1 76 ? 11.03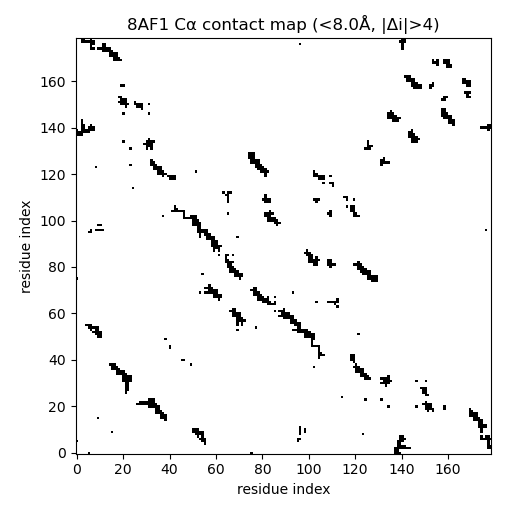140 6.64593 -0.41129 1.000 11.38326 76 TRP A CA 1
ATOM 545 C C . TRP A 1 76 ? 10.11083 7.43245 0.50701 1.000 11.51837 76 TRP A C 1
ATOM 546 O O . TRP A 1 76 ? 9.43315 8.36771 0.07798 1.000 11.30836 76 TRP A O 1
ATOM 557 N N . SER A 1 77 ? 10.09312 7.05124 1.77879 1.000 10.09115 77 SER A N 1
ATOM 558 C CA . SER A 1 77 ? 9.53191 7.90058 2.81579 1.000 8.55429 77 SER A CA 1
ATOM 559 C C . SER A 1 77 ? 10.38363 7.74571 4.06482 1.000 9.74901 77 SER A C 1
ATOM 560 O O . SER A 1 77 ? 11.09673 6.75443 4.24376 1.000 11.94855 77 SER A O 1
ATOM 563 N N . THR A 1 78 ? 10.33649 8.75649 4.91667 1.000 9.22126 78 THR A N 1
ATOM 564 C CA . THR A 1 78 ? 10.97752 8.67755 6.21671 1.000 8.31731 78 THR A CA 1
ATOM 565 C C . THR A 1 78 ? 9.92127 8.86500 7.29335 1.000 9.25298 78 THR A C 1
ATOM 566 O O . THR A 1 78 ? 8.93075 9.57774 7.09417 1.000 10.23472 78 THR A O 1
ATOM 570 N N . THR A 1 79 ? 10.10870 8.18514 8.41713 1.000 10.05373 79 THR A N 1
ATOM 571 C CA . THR A 1 79 ? 9.16978 8.29690 9.51705 1.000 10.06607 79 THR A CA 1
ATOM 572 C C . THR A 1 79 ? 9.91206 8.71973 10.77578 1.000 9.71827 79 THR A C 1
ATOM 573 O O . THR A 1 79 ? 11.12292 8.51780 10.92484 1.000 11.36906 79 THR A O 1
ATOM 577 N N . TYR A 1 80 ? 9.15098 9.34178 11.66714 1.000 8.96977 80 TYR A N 1
ATOM 578 C CA . TYR A 1 80 ? 9.67008 10.09647 12.80392 1.000 9.11314 80 TYR A CA 1
ATOM 579 C C . TYR A 1 80 ? 8.75533 9.78366 13.98006 1.000 10.10642 80 TYR A C 1
ATOM 580 O O . TYR A 1 80 ? 7.58634 10.18502 13.97258 1.000 10.15117 80 TYR A O 1
ATOM 589 N N . TYR A 1 81 ? 9.26083 9.05445 14.96994 1.000 10.56795 81 TYR A N 1
ATOM 590 C CA . TYR A 1 81 ? 8.44000 8.59037 16.07751 1.000 10.57215 81 TYR A CA 1
ATOM 591 C C . TYR A 1 81 ? 9.00896 9.09081 17.40822 1.000 10.00398 81 TYR A C 1
ATOM 592 O O . TYR A 1 81 ? 10.19642 9.40578 17.51796 1.000 11.15964 81 TYR A O 1
ATOM 601 N N . HIS A 1 82 ? 8.13370 9.15212 18.41874 1.000 9.28435 82 HIS A N 1
ATOM 602 C CA . HIS A 1 82 ? 8.38144 9.73728 19.74984 1.000 9.33954 82 HIS A CA 1
ATOM 603 C C . HIS A 1 82 ? 8.39470 11.26747 19.71604 1.000 8.82563 82 HIS A C 1
ATOM 604 O O . HIS A 1 82 ? 9.21235 11.90422 20.38724 1.000 12.31685 82 HIS A O 1
ATOM 611 N N . LEU A 1 83 ? 7.44294 11.87078 18.99761 1.000 8.38190 83 LEU A N 1
ATOM 612 C CA . LEU A 1 83 ? 7.42926 13.31134 18.78711 1.000 9.18529 83 LEU A CA 1
ATOM 613 C C . LEU A 1 83 ? 6.45449 14.02896 19.71594 1.000 10.43242 83 LEU A C 1
ATOM 614 O O . LEU A 1 83 ? 5.53942 13.43060 20.29178 1.000 11.36103 83 LEU A O 1
ATOM 619 N N . MET A 1 84 ? 6.66317 15.33843 19.84370 1.000 11.26324 84 MET A N 1
ATOM 620 C CA . MET A 1 84 ? 5.64513 16.24879 20.35477 1.000 10.87734 84 MET A CA 1
ATOM 621 C C . MET A 1 84 ? 5.70627 17.52916 19.53098 1.000 9.45382 84 MET A C 1
ATOM 622 O O . MET A 1 84 ? 6.65421 17.75623 18.77751 1.000 10.05375 84 MET A O 1
ATOM 627 N N . ASN A 1 85 ? 4.68390 18.37852 19.67927 1.000 8.63889 85 ASN A N 1
ATOM 628 C CA . ASN A 1 85 ? 4.67544 19.69618 19.03727 1.000 11.06284 85 ASN A CA 1
ATOM 629 C C . ASN A 1 85 ? 4.88384 19.58882 17.52092 1.000 11.89308 85 ASN A C 1
ATOM 630 O O . ASN A 1 85 ? 5.64037 20.35512 16.91493 1.000 12.33826 85 ASN A O 1
ATOM 635 N N . ILE A 1 86 ? 4.21650 18.61296 16.89978 1.000 11.13729 86 ILE A N 1
ATOM 636 C CA . ILE A 1 86 ? 4.30948 18.45529 15.45066 1.000 11.51822 86 ILE A CA 1
ATOM 637 C C . ILE A 1 86 ? 3.80410 19.71679 14.76823 1.000 11.43282 86 ILE A C 1
ATOM 638 O O . ILE A 1 86 ? 2.75636 20.26156 15.13183 1.000 11.38241 86 ILE A O 1
ATOM 643 N N . GLN A 1 87 ? 4.55893 20.19231 13.77792 1.000 11.30541 87 GLN A N 1
ATOM 644 C CA . GLN A 1 87 ? 4.35591 21.52235 13.20310 1.000 11.43957 87 GLN A CA 1
ATOM 645 C C . GLN A 1 87 ? 3.48480 21.54420 11.95300 1.000 11.39211 87 GLN A C 1
ATOM 646 O O . GLN A 1 87 ? 3.16991 22.63916 11.45933 1.000 12.03565 87 GLN A O 1
ATOM 652 N N . TYR A 1 88 ? 3.10406 20.38482 11.42192 1.000 11.34538 88 TYR A N 1
ATOM 653 C CA . TYR A 1 88 ? 2.36315 20.31073 10.16949 1.000 11.25802 88 TYR A CA 1
ATOM 654 C C . TYR A 1 88 ? 1.25799 19.28110 10.30719 1.000 12.02596 88 TYR A C 1
ATOM 655 O O . TYR A 1 88 ? 1.29669 18.40935 11.17846 1.000 11.48750 88 TYR A O 1
ATOM 664 N N . ASN A 1 89 ? 0.26107 19.40101 9.43964 1.000 11.74259 89 ASN A N 1
ATOM 665 C CA . ASN A 1 89 ? -0.77660 18.39180 9.33976 1.000 11.59501 89 ASN A CA 1
ATOM 666 C C . ASN A 1 89 ? -0.60792 17.61905 8.03862 1.000 11.62923 89 ASN A C 1
ATOM 667 O O . ASN A 1 89 ? 0.17723 17.98892 7.15783 1.000 11.35015 89 ASN A O 1
ATOM 672 N N . THR A 1 90 ? -1.35821 16.52912 7.93904 1.000 11.09690 90 THR A N 1
ATOM 673 C CA . THR A 1 90 ? -1.33786 15.70168 6.74414 1.000 10.66083 90 THR A CA 1
ATOM 674 C C . THR A 1 90 ? -1.61609 16.53461 5.49688 1.000 11.25195 90 THR A C 1
ATOM 675 O O . THR A 1 90 ? -2.49516 17.40154 5.48837 1.000 11.55622 90 THR A O 1
ATOM 679 N N . GLY A 1 91 ? -0.85145 16.26594 4.43810 1.000 10.85443 91 GLY A N 1
ATOM 680 C CA . GLY A 1 91 ? -0.97950 16.97672 3.18767 1.000 11.72920 91 GLY A CA 1
ATOM 681 C C . GLY A 1 91 ? -0.06967 18.17451 3.02909 1.000 12.52576 91 GLY A C 1
ATOM 682 O O . GLY A 1 91 ? 0.03962 18.69759 1.91493 1.000 13.53050 91 GLY A O 1
ATOM 683 N N . ALA A 1 92 ? 0.57511 18.63264 4.10227 1.000 12.46573 92 ALA A N 1
ATOM 684 C CA . ALA A 1 92 ? 1.48521 19.76308 3.99608 1.000 13.20590 92 ALA A CA 1
ATOM 685 C C . ALA A 1 92 ? 2.67873 19.42269 3.10767 1.000 14.72772 92 ALA A C 1
ATOM 686 O O . ALA A 1 92 ? 3.15360 18.28379 3.05548 1.000 14.74641 92 ALA A O 1
ATOM 688 N N . ASN A 1 93 ? 3.17118 20.43155 2.41133 1.000 15.18186 93 ASN A N 1
ATOM 689 C CA . ASN A 1 93 ? 4.44594 20.32631 1.72021 1.000 16.93215 93 ASN A CA 1
ATOM 690 C C . ASN A 1 93 ? 5.54323 20.81358 2.64719 1.000 17.05376 93 ASN A C 1
ATOM 691 O O . ASN A 1 93 ? 5.50365 21.95498 3.11866 1.000 21.01007 93 ASN A O 1
ATOM 696 N N . VAL A 1 94 ? 6.49358 19.94005 2.94128 1.000 13.92926 94 VAL A N 1
ATOM 697 C CA . VAL A 1 94 ? 7.64048 20.32119 3.74218 1.000 11.56553 94 VAL A CA 1
ATOM 698 C C . VAL A 1 94 ? 8.87378 20.23763 2.85322 1.000 10.23640 94 VAL A C 1
ATOM 699 O O . VAL A 1 94 ? 8.87338 19.61092 1.78611 1.000 12.42355 94 VAL A O 1
ATOM 703 N N . SER A 1 95 ? 9.93530 20.89891 3.28990 1.000 9.30779 95 SER A N 1
ATOM 704 C CA . SER A 1 95 ? 11.18629 20.95568 2.54821 1.000 9.39903 95 SER A CA 1
ATOM 705 C C . SER A 1 95 ? 12.26363 20.17566 3.29031 1.000 9.05569 95 SER A C 1
ATOM 706 O O . SER A 1 95 ? 12.10303 19.86342 4.47015 1.000 9.70551 95 SER A O 1
ATOM 709 N N . MET A 1 96 ? 13.34170 19.81741 2.58362 1.000 8.86619 96 MET A N 1
ATOM 710 C CA . MET A 1 96 ? 14.57394 19.46099 3.30310 1.000 9.93869 96 MET A CA 1
ATOM 711 C C . MET A 1 96 ? 14.87769 20.44014 4.40820 1.000 10.41902 96 MET A C 1
ATOM 712 O O . MET A 1 96 ? 14.92129 21.64776 4.17246 1.000 10.96970 96 MET A O 1
ATOM 717 N N . ASN A 1 97 ? 15.18406 19.90359 5.58689 1.000 9.79124 97 ASN A N 1
ATOM 718 C CA . ASN A 1 97 ? 15.58586 20.66580 6.77223 1.000 10.45769 97 ASN A CA 1
ATOM 719 C C . ASN A 1 97 ? 14.41774 21.39172 7.43985 1.000 10.09411 97 ASN A C 1
ATOM 720 O O . ASN A 1 97 ? 14.65735 22.10775 8.42965 1.000 11.28744 97 ASN A O 1
ATOM 725 N N . THR A 1 98 ? 13.17814 21.24475 6.96154 1.000 8.26592 98 THR A N 1
ATOM 726 C CA . THR A 1 98 ? 12.04790 21.84917 7.66387 1.000 9.60762 98 THR A CA 1
ATOM 727 C C . THR A 1 98 ? 11.95130 21.30121 9.08396 1.000 9.13537 98 THR A C 1
ATOM 728 O O . THR A 1 98 ? 11.97084 20.08545 9.30092 1.000 9.77985 98 THR A O 1
ATOM 732 N N . ALA A 1 99 ? 11.82627 22.20381 10.05448 1.000 9.64754 99 ALA A N 1
ATOM 733 C CA . ALA A 1 99 ? 11.60332 21.80140 11.44162 1.000 12.13317 99 ALA A CA 1
ATOM 734 C C . ALA A 1 99 ? 10.17988 21.28248 11.59002 1.000 12.67297 99 ALA A C 1
ATOM 735 O O . ALA A 1 99 ? 9.22864 22.05057 11.43767 1.000 13.19255 99 ALA A O 1
ATOM 737 N N . ILE A 1 100 ? 10.01671 19.99588 11.90493 1.000 11.59900 100 ILE A N 1
ATOM 738 C CA . ILE A 1 100 ? 8.68974 19.38859 11.89788 1.000 10.74558 100 ILE A CA 1
ATOM 739 C C . ILE A 1 100 ? 8.16216 19.03442 13.284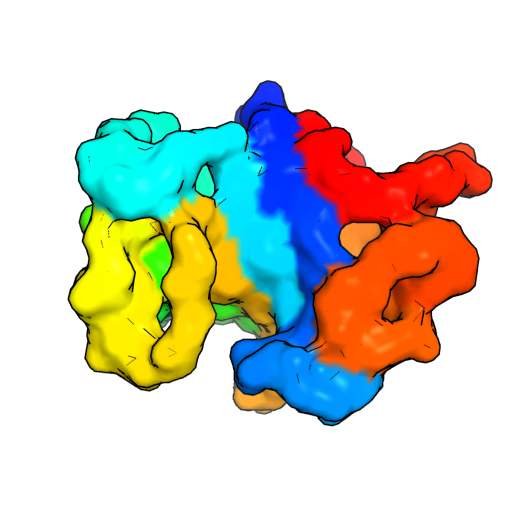69 1.000 10.66982 100 ILE A C 1
ATOM 740 O O . ILE A 1 100 ? 6.94342 18.85316 13.42204 1.000 12.04788 100 ILE A O 1
ATOM 745 N N . ALA A 1 101 ? 9.01296 18.92556 14.30697 1.000 10.29921 101 ALA A N 1
ATOM 746 C CA . ALA A 1 101 ? 8.56986 18.49360 15.63866 1.000 10.06177 101 ALA A CA 1
ATOM 747 C C . ALA A 1 101 ? 9.74370 18.60887 16.60577 1.000 9.59022 101 ALA A C 1
ATOM 748 O O . ALA A 1 101 ? 10.88617 18.84123 16.19841 1.000 11.13715 101 ALA A O 1
ATOM 750 N N . ASN A 1 102 ? 9.43899 18.46264 17.90344 1.000 8.36960 102 ASN A N 1
ATOM 751 C CA . ASN A 1 102 ? 10.42787 18.26190 18.96642 1.000 9.14691 102 ASN A CA 1
ATOM 752 C C . ASN A 1 102 ? 10.39397 16.80045 19.41745 1.000 10.33769 102 ASN A C 1
ATOM 753 O O . ASN A 1 102 ? 9.35242 16.14612 19.31927 1.000 11.54921 102 ASN A O 1
ATOM 758 N N . PRO A 1 103 ? 11.48451 16.25290 19.94557 1.000 9.96294 103 PRO A N 1
ATOM 759 C CA . PRO A 1 103 ? 11.36560 14.96685 20.64058 1.000 10.92151 103 PRO A CA 1
ATOM 760 C C . PRO A 1 103 ? 10.45830 15.12870 21.84933 1.000 11.94332 103 PRO A C 1
ATOM 761 O O . PRO A 1 103 ? 10.59755 16.07879 22.61859 1.000 11.72886 103 PRO A O 1
ATOM 765 N N . ALA A 1 104 ? 9.51210 14.20440 22.00047 1.000 11.81438 104 ALA A N 1
ATOM 766 C CA . ALA A 1 104 ? 8.65437 14.21222 23.17472 1.000 11.39010 104 ALA A CA 1
ATOM 767 C C . ALA A 1 104 ? 9.49876 14.19736 24.43738 1.000 12.04039 104 ALA A C 1
ATOM 768 O O . ALA A 1 104 ? 10.42994 13.39667 24.56352 1.000 11.28540 104 ALA A O 1
ATOM 770 N N . ASN A 1 105 ? 9.18070 15.09307 25.37124 1.000 12.37370 105 ASN A N 1
ATOM 771 C CA . ASN A 1 105 ? 9.94505 15.18676 26.60790 1.000 12.91063 105 ASN A CA 1
ATOM 772 C C . ASN A 1 105 ? 9.26716 14.48472 27.77940 1.000 12.97828 105 ASN A C 1
ATOM 773 O O . ASN A 1 105 ? 9.71405 14.63328 28.91448 1.000 13.94245 105 ASN A O 1
ATOM 778 N N . THR A 1 106 ? 8.20377 13.72293 27.53430 1.000 12.42627 106 THR A N 1
ATOM 779 C CA . THR A 1 106 ? 7.62368 12.84853 28.54672 1.000 14.98512 106 THR A CA 1
ATOM 780 C C . THR A 1 106 ? 7.41414 11.47227 27.93708 1.000 15.24447 106 THR A C 1
ATOM 781 O O . THR A 1 106 ? 7.18050 11.34151 26.72961 1.000 14.97769 106 THR A O 1
ATOM 785 N N . GLN A 1 107 ? 7.49159 10.44154 28.78254 1.000 15.86162 107 GLN A N 1
ATOM 786 C CA . GLN A 1 107 ? 7.37613 9.08312 28.26468 1.000 17.11010 107 GLN A CA 1
ATOM 787 C C . GLN A 1 107 ? 5.97453 8.81130 27.73673 1.000 17.20127 107 GLN A C 1
ATOM 788 O O . GLN A 1 107 ? 5.81622 8.15333 26.70090 1.000 17.57890 107 GLN A O 1
ATOM 794 N N . ALA A 1 108 ? 4.94717 9.30085 28.43818 1.000 17.71064 108 ALA A N 1
ATOM 795 C CA . ALA A 1 108 ? 3.57120 9.06474 28.00253 1.000 17.89273 108 ALA A CA 1
ATOM 796 C C . ALA A 1 108 ? 3.34135 9.59387 26.59222 1.000 16.46463 108 ALA A C 1
ATOM 797 O O . ALA A 1 108 ? 2.69356 8.93279 25.77209 1.000 17.19688 108 ALA A O 1
ATOM 799 N N . GLN A 1 109 ? 3.87574 10.78142 26.28857 1.000 14.72972 109 GLN A N 1
ATOM 800 C CA . GLN A 1 109 ? 3.74160 11.33988 24.94587 1.000 13.58427 109 GLN A CA 1
ATOM 801 C C . GLN A 1 109 ? 4.62705 10.60448 23.94452 1.000 13.61927 109 GLN A C 1
ATOM 802 O O . GLN A 1 109 ? 4.20223 10.33398 22.81531 1.000 14.30255 109 GLN A O 1
ATOM 808 N N . ALA A 1 110 ? 5.86193 10.28002 24.33751 1.000 12.96689 110 ALA A N 1
ATOM 809 C CA . ALA A 1 110 ? 6.76275 9.56378 23.44194 1.000 12.60915 110 ALA A CA 1
ATOM 810 C C . ALA A 1 110 ? 6.17422 8.23597 22.98911 1.000 13.59636 110 ALA A C 1
ATOM 811 O O . ALA A 1 110 ? 6.40695 7.81502 21.85401 1.000 15.13077 110 ALA A O 1
ATOM 813 N N . LEU A 1 111 ? 5.38801 7.57885 23.84074 1.000 13.95463 111 LEU A N 1
ATOM 814 C CA . LEU A 1 111 ? 4.88749 6.23857 23.56590 1.000 14.02951 111 LEU A CA 1
ATOM 815 C C . LEU A 1 111 ? 3.38775 6.24379 23.27892 1.000 16.83796 111 LEU A C 1
ATOM 816 O O . LEU A 1 111 ? 2.68672 5.27273 23.58282 1.000 18.03626 111 LEU A O 1
ATOM 821 N N A CYS A 1 112 ? 2.90355 7.32402 22.64994 0.587 17.98062 112 CYS A N 1
ATOM 822 N N B CYS A 1 112 ? 2.86714 7.32685 22.70210 0.413 18.24741 112 CYS A N 1
ATOM 823 C CA A CYS A 1 112 ? 1.47399 7.50578 22.41416 0.587 20.07993 112 CYS A CA 1
ATOM 824 C CA B CYS A 1 112 ? 1.42190 7.39708 22.51310 0.413 20.25575 112 CYS A CA 1
ATOM 825 C C A CYS A 1 112 ? 0.90472 6.43783 21.48677 0.587 21.40896 112 CYS A C 1
ATOM 826 C C B CYS A 1 112 ? 0.91403 6.28588 21.60109 0.413 20.80557 112 CYS A C 1
ATOM 827 O O A CYS A 1 112 ? -0.30435 6.18250 21.51959 0.587 23.55778 112 CYS A O 1
ATOM 828 O O B CYS A 1 112 ? -0.23843 5.85718 21.73440 0.413 21.55227 112 CYS A O 1
ATOM 833 N N . ASN A 1 113 ? 1.75224 5.78518 20.69099 1.000 20.50030 113 ASN A N 1
ATOM 834 C CA . ASN A 1 113 ? 1.36707 4.66809 19.83248 1.000 20.20026 113 ASN A CA 1
ATOM 835 C C . ASN A 1 113 ? 2.11351 3.39193 20.19834 1.000 19.38911 113 ASN A C 1
ATOM 836 O O . ASN A 1 113 ? 2.27580 2.50723 19.35460 1.000 21.13938 113 ASN A O 1
ATOM 841 N N . GLY A 1 114 ? 2.59674 3.29246 21.43813 1.000 17.24415 114 GLY A N 1
ATOM 842 C CA . GLY A 1 114 ? 3.28593 2.09569 21.88195 1.000 17.95056 114 GLY A CA 1
ATOM 843 C C . GLY A 1 114 ? 4.79773 2.19720 21.79305 1.000 18.36002 114 GLY A C 1
ATOM 844 O O . GLY A 1 114 ? 5.37891 3.22443 21.43103 1.000 18.01491 114 GLY A O 1
ATOM 845 N N . GLY A 1 115 ? 5.44543 1.09040 22.14674 1.000 19.83832 115 GLY A N 1
ATOM 846 C CA . GLY A 1 115 ? 6.89400 0.99445 22.11281 1.000 20.37021 115 GLY A CA 1
ATOM 847 C C . GLY A 1 115 ? 7.50821 1.22575 23.47584 1.000 21.43429 115 GLY A C 1
ATOM 848 O O . GLY A 1 115 ? 6.84424 1.18926 24.51677 1.000 22.90994 115 GLY A O 1
ATOM 849 N N . SER A 1 116 ? 8.81588 1.46893 23.45907 1.000 21.29710 116 SER A N 1
ATOM 850 C CA . SER A 1 116 ? 9.55921 1.73842 24.68146 1.000 23.37237 116 SER A CA 1
ATOM 851 C C . SER A 1 116 ? 10.59835 2.81129 24.40505 1.000 22.32802 116 SER A C 1
ATOM 852 O O . SER A 1 116 ? 11.04623 2.99362 23.26815 1.000 22.95662 116 SER A O 1
ATOM 855 N N . SER A 1 117 ? 10.98347 3.51899 25.46639 1.000 19.10689 117 SER A N 1
ATOM 856 C CA . SER A 1 117 ? 12.00557 4.54760 25.35300 1.000 17.67033 117 SER A CA 1
ATOM 857 C C . SER A 1 117 ? 12.60385 4.82827 26.71743 1.000 19.07382 117 SER A C 1
ATOM 858 O O . SER A 1 117 ? 11.88088 4.89998 27.71532 1.000 20.48621 117 SER A O 1
ATOM 861 N N . THR A 1 118 ? 13.91726 5.02911 26.74026 1.000 18.80477 118 THR A N 1
ATOM 862 C CA . THR A 1 118 ? 14.62752 5.42970 27.94443 1.000 20.66456 118 THR A CA 1
ATOM 863 C C . THR A 1 118 ? 14.77445 6.94092 28.08489 1.000 20.58538 118 THR A C 1
ATOM 864 O O . THR A 1 118 ? 15.22445 7.40368 29.13746 1.000 22.61366 118 THR A O 1
ATOM 868 N N . GLY A 1 119 ? 14.41502 7.72362 27.06755 1.000 17.92308 119 GLY A N 1
ATOM 869 C CA . GLY A 1 119 ? 14.52119 9.16092 27.15758 1.000 16.03438 119 GLY A CA 1
ATOM 870 C C . GLY A 1 119 ? 14.21887 9.84719 25.84213 1.000 14.79901 119 GLY A C 1
ATOM 871 O O . GLY A 1 119 ? 14.05879 9.20046 24.80073 1.000 15.27614 119 GLY A O 1
ATOM 872 N N . PRO A 1 120 ? 14.14870 11.17722 25.86561 1.000 13.67018 120 PRO A N 1
ATOM 873 C CA . PRO A 1 120 ? 13.73316 11.92185 24.66332 1.000 13.22503 120 PRO A CA 1
ATOM 874 C C . PRO A 1 120 ? 14.66541 11.67681 23.48471 1.000 13.09510 120 PRO A C 1
ATOM 875 O O . PRO A 1 120 ? 15.88860 11.80319 23.59676 1.000 13.28613 120 PRO A O 1
ATOM 879 N N . HIS A 1 121 ? 14.07381 11.29433 22.35529 1.000 12.13930 121 HIS A N 1
ATOM 880 C CA . HIS A 1 121 ? 14.79891 11.09892 21.10717 1.000 12.32696 121 HIS A CA 1
ATOM 881 C C . HIS A 1 121 ? 13.78432 10.90411 19.99784 1.000 11.65978 121 HIS A C 1
ATOM 882 O O . HIS A 1 121 ? 12.60193 10.64723 20.25274 1.000 12.10044 121 HIS A O 1
ATOM 889 N N . GLU A 1 122 ? 14.24919 11.03174 18.76311 1.000 9.40951 122 GLU A N 1
ATOM 890 C CA . GLU A 1 122 ? 13.43930 10.60240 17.63370 1.000 9.30981 122 GLU A CA 1
ATOM 891 C C . GLU A 1 122 ? 13.88449 9.21290 17.21013 1.000 9.74047 122 GLU A C 1
ATOM 892 O O . GLU A 1 122 ? 15.08544 8.92535 17.13413 1.000 10.30586 122 GLU A O 1
ATOM 898 N N . HIS A 1 123 ? 12.90969 8.35276 16.95672 1.000 9.34561 123 HIS A N 1
ATOM 899 C CA . HIS A 1 123 ? 13.13305 7.05305 16.33794 1.000 9.24181 123 HIS A CA 1
ATOM 900 C C . HIS A 1 123 ? 12.82066 7.26529 14.85758 1.000 9.11974 123 HIS A C 1
ATOM 901 O O . HIS A 1 123 ? 11.65784 7.41988 14.46941 1.000 9.89792 123 HIS A O 1
ATOM 908 N N . TRP A 1 124 ? 13.86602 7.34979 14.04298 1.000 8.84897 124 TRP A N 1
ATOM 909 C CA . TRP A 1 124 ? 13.75103 7.67201 12.62357 1.000 9.46239 124 TRP A CA 1
ATOM 910 C C . TRP A 1 124 ? 13.87349 6.39707 11.80777 1.000 9.80815 124 TRP A C 1
ATOM 911 O O . TRP A 1 124 ? 14.68350 5.52724 12.13712 1.000 10.78921 124 TRP A O 1
ATOM 922 N N . SER A 1 125 ? 13.05463 6.27411 10.75897 1.000 8.88443 125 SER A N 1
ATOM 923 C CA . SER A 1 125 ? 13.10513 5.08603 9.91193 1.000 10.11481 125 SER A CA 1
ATOM 924 C C . SER A 1 125 ? 13.02923 5.43816 8.43500 1.000 10.56832 125 SER A C 1
ATOM 925 O O . SER A 1 125 ? 12.34816 6.38846 8.03467 1.000 12.19462 125 SER A O 1
ATOM 928 N N . LEU 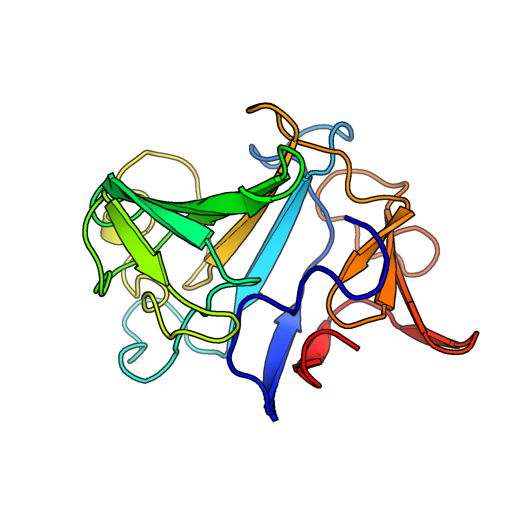A 1 126 ? 13.69984 4.62081 7.63138 1.000 9.30767 126 LEU A N 1
ATOM 929 C CA . LEU A 1 126 ? 13.65023 4.68965 6.17330 1.000 9.80471 126 LEU A CA 1
ATOM 930 C C . LEU A 1 126 ? 12.70145 3.63085 5.63026 1.000 9.88881 126 LEU A C 1
ATOM 931 O O . LEU A 1 126 ? 12.76284 2.46078 6.03283 1.000 10.03795 126 LEU A O 1
ATOM 936 N N . LYS A 1 127 ? 11.83071 4.03917 4.71558 1.000 9.48548 127 LYS A N 1
ATOM 937 C CA . LYS A 1 127 ? 10.90830 3.12556 4.06321 1.000 9.12216 127 LYS A CA 1
ATOM 938 C C . LYS A 1 127 ? 10.95679 3.29671 2.55332 1.000 9.98482 127 LYS A C 1
ATOM 939 O O . LYS A 1 127 ? 11.27688 4.36946 2.02932 1.000 10.58968 127 LYS A O 1
ATOM 945 N N . GLN A 1 128 ? 10.62384 2.21665 1.85852 1.000 9.37159 128 GLN A N 1
ATOM 946 C CA . GLN A 1 128 ? 10.53736 2.21235 0.40577 1.000 11.11892 128 GLN A CA 1
ATOM 947 C C . GLN A 1 128 ? 9.26512 1.47213 0.04356 1.000 12.31674 128 GLN A C 1
ATOM 948 O O . GLN A 1 128 ? 9.05586 0.33858 0.49713 1.000 11.77696 128 GLN A O 1
ATOM 954 N N . ASN A 1 129 ? 8.40570 2.12281 -0.73867 1.000 12.28648 129 ASN A N 1
ATOM 955 C CA . ASN A 1 129 ? 7.14890 1.52262 -1.17758 1.000 14.65819 129 ASN A CA 1
ATOM 956 C C . ASN A 1 129 ? 6.28397 1.10833 0.01846 1.000 14.53703 129 ASN A C 1
ATOM 957 O O . ASN A 1 129 ? 5.54364 0.12137 -0.04101 1.000 15.98074 129 ASN A O 1
ATOM 962 N N . GLY A 1 130 ? 6.38150 1.84945 1.12234 1.000 12.59923 130 GLY A N 1
ATOM 963 C CA . GLY A 1 130 ? 5.59742 1.56754 2.30921 1.000 13.53020 130 GLY A CA 1
ATOM 964 C C . GLY A 1 130 ? 6.11736 0.47287 3.21684 1.000 13.83814 130 GLY A C 1
ATOM 965 O O . GLY A 1 130 ? 5.42125 0.10685 4.17344 1.000 15.64003 130 GLY A O 1
ATOM 966 N N . SER A 1 131 ? 7.31016 -0.06699 2.95780 1.000 13.49205 131 SER A N 1
ATOM 967 C CA . SER A 1 131 ? 7.89349 -1.12268 3.77567 1.000 12.14794 131 SER A CA 1
ATOM 968 C C . SER A 1 131 ? 9.20196 -0.62969 4.36898 1.000 10.86308 131 SER A C 1
ATOM 969 O O . SER A 1 131 ? 9.91881 0.15419 3.74463 1.000 12.19820 131 SER A O 1
ATOM 972 N N . PHE A 1 132 ? 9.50300 -1.07639 5.58855 1.000 10.28252 132 PHE A N 1
ATOM 973 C CA . PHE A 1 132 ? 10.78195 -0.72250 6.19819 1.000 10.10251 132 PHE A CA 1
ATOM 974 C C . PHE A 1 132 ? 11.93653 -1.24638 5.35327 1.000 10.96632 132 PHE A C 1
ATOM 975 O O . PHE A 1 132 ? 11.92217 -2.39382 4.89581 1.000 10.14064 132 PHE A O 1
ATOM 983 N N . TYR A 1 133 ? 12.92035 -0.37711 5.12426 1.000 11.28836 133 TYR A N 1
ATOM 984 C CA . TYR A 1 133 ? 14.05290 -0.63992 4.24943 1.000 11.00260 133 TYR A CA 1
ATOM 985 C C . TYR A 1 133 ? 15.31063 -0.82773 5.08817 1.000 12.72560 133 TYR A C 1
ATOM 986 O O . TYR A 1 133 ? 15.50072 -0.13891 6.08741 1.000 16.31786 133 TYR A O 1
ATOM 995 N N . HIS A 1 134 ? 16.17499 -1.74545 4.67467 1.000 10.99199 134 HIS A N 1
ATOM 996 C CA . HIS A 1 134 ? 17.40554 -2.02868 5.41054 1.000 9.63882 134 HIS A CA 1
ATOM 997 C C . HIS A 1 134 ? 18.47240 -0.97106 5.10985 1.000 10.57925 134 HIS A C 1
ATOM 998 O O . HIS A 1 134 ? 18.79516 -0.71887 3.94554 1.000 12.10393 134 HIS A O 1
ATOM 1005 N N . LEU 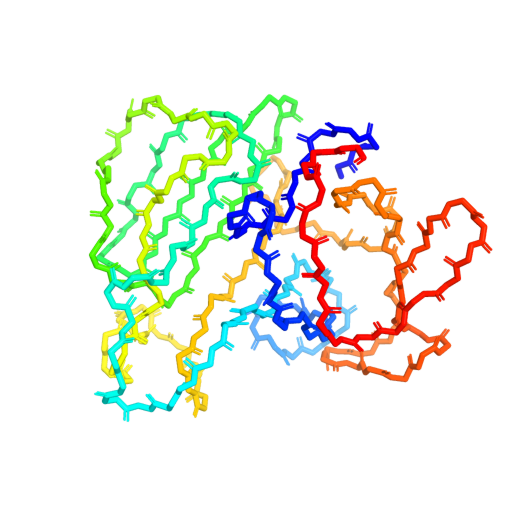A 1 135 ? 19.02534 -0.35592 6.16683 1.000 9.81710 135 LEU A N 1
ATOM 1006 C CA . LEU A 1 135 ? 19.88819 0.81737 5.99847 1.000 9.01688 135 LEU A CA 1
ATOM 1007 C C . LEU A 1 135 ? 21.26819 0.48623 5.43685 1.000 10.42365 135 LEU A C 1
ATOM 1008 O O . LEU A 1 135 ? 21.95862 1.40004 4.97481 1.000 10.96711 135 LEU A O 1
ATOM 1013 N N . ASN A 1 136 ? 21.70969 -0.76933 5.50389 1.000 9.31776 136 ASN A N 1
ATOM 1014 C CA . ASN A 1 136 ? 23.02689 -1.10018 4.96753 1.000 9.13247 136 ASN A CA 1
ATOM 1015 C C . ASN A 1 136 ? 23.10309 -0.71744 3.49896 1.000 10.05737 136 ASN A C 1
ATOM 1016 O O . ASN A 1 136 ? 22.25900 -1.13532 2.69735 1.000 10.59709 136 ASN A O 1
ATOM 1021 N N . GLY A 1 137 ? 24.10697 0.09358 3.14927 1.000 9.66254 137 GLY A N 1
ATOM 1022 C CA . GLY A 1 137 ? 24.28564 0.55496 1.79032 1.000 8.70280 137 GLY A CA 1
ATOM 1023 C C . GLY A 1 137 ? 23.52696 1.81314 1.42132 1.000 9.87656 137 GLY A C 1
ATOM 1024 O O . GLY A 1 137 ? 23.69050 2.30771 0.29484 1.000 10.55926 137 GLY A O 1
ATOM 1025 N N . THR A 1 138 ? 22.71256 2.35732 2.32147 1.000 9.94935 138 THR A N 1
ATOM 1026 C CA . THR A 1 138 ? 22.02618 3.60456 2.02572 1.000 11.00596 138 THR A CA 1
ATOM 1027 C C . THR A 1 138 ? 22.89050 4.77168 2.47325 1.000 10.44940 138 THR A C 1
ATOM 1028 O O . THR A 1 138 ? 23.88459 4.60267 3.19327 1.000 9.02786 138 THR A O 1
ATOM 1032 N N . TYR A 1 139 ? 22.49550 5.97032 2.05085 1.000 9.54894 139 TYR A N 1
ATOM 1033 C CA . TYR A 1 139 ? 23.23516 7.18741 2.34404 1.000 9.30912 139 TYR A CA 1
ATOM 1034 C C . TYR A 1 139 ? 22.39969 8.14127 3.18639 1.000 9.71264 139 TYR A C 1
ATOM 1035 O O . TYR A 1 139 ? 21.17882 8.26474 3.00862 1.000 10.87777 139 TYR A O 1
ATOM 1044 N N . LEU A 1 140 ? 23.08697 8.85024 4.07337 1.000 9.47442 140 LEU A N 1
ATOM 1045 C CA . LEU A 1 140 ? 22.47177 9.88284 4.89702 1.000 10.62833 140 LEU A CA 1
ATOM 1046 C C . LEU A 1 140 ? 23.48312 11.01257 5.03736 1.000 10.34354 140 LEU A C 1
ATOM 1047 O O . LEU A 1 140 ? 24.58991 10.79293 5.53674 1.000 10.20191 140 LEU A O 1
ATOM 1052 N N . SER A 1 141 ? 23.12040 12.20495 4.56450 1.000 10.37285 141 SER A N 1
ATOM 1053 C CA . SER A 1 141 ? 24.01399 13.36804 4.59091 1.000 10.30589 141 SER A CA 1
ATOM 1054 C C . SER A 1 141 ? 25.35797 13.05888 3.93467 1.000 10.96875 141 SER A C 1
ATOM 1055 O O . SER A 1 141 ? 26.40603 13.55189 4.36125 1.000 11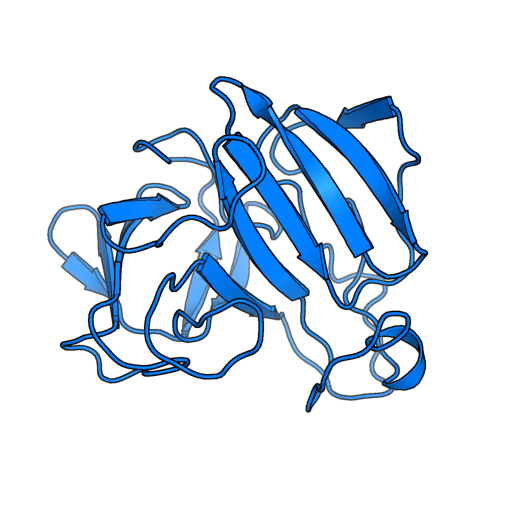.82470 141 SER A O 1
ATOM 1058 N N . GLY A 1 142 ? 25.32719 12.24064 2.87960 1.000 10.31381 142 GLY A N 1
ATOM 1059 C CA . GLY A 1 142 ? 26.52339 11.88760 2.14884 1.000 10.81217 142 GLY A CA 1
ATOM 1060 C C . GLY A 1 142 ? 27.36364 10.81072 2.78841 1.000 10.07862 142 GLY A C 1
ATOM 1061 O O . GLY A 1 142 ? 28.38376 10.42034 2.20307 1.000 12.17060 142 GLY A O 1
ATOM 1062 N N . TYR A 1 143 ? 26.97845 10.31164 3.96209 1.000 9.25507 143 TYR A N 1
ATOM 1063 C CA . TYR A 1 143 ? 27.62799 9.15157 4.57404 1.000 8.85023 143 TYR A CA 1
ATOM 1064 C C . TYR A 1 143 ? 26.96330 7.87019 4.09838 1.000 10.01310 143 TYR A C 1
ATOM 1065 O O . TYR A 1 143 ? 25.73258 7.75964 4.10611 1.000 10.97007 143 TYR A O 1
ATOM 1074 N N . ARG A 1 144 ? 27.77365 6.88626 3.71748 1.000 8.91871 144 ARG A N 1
ATOM 1075 C CA . ARG A 1 144 ? 27.26053 5.55193 3.41451 1.000 9.52808 144 ARG A CA 1
ATOM 1076 C C . ARG A 1 144 ? 27.13871 4.76667 4.71460 1.000 9.45626 144 ARG A C 1
ATOM 1077 O O . ARG A 1 144 ? 28.11739 4.65115 5.45542 1.000 9.98056 144 ARG A O 1
ATOM 1085 N N . ILE A 1 145 ? 25.95373 4.20888 4.98570 1.000 8.42061 145 ILE A N 1
ATOM 1086 C CA . ILE A 1 145 ? 25.72980 3.46492 6.22079 1.000 8.67790 145 ILE A CA 1
ATOM 1087 C C . ILE A 1 145 ? 26.12113 2.01104 6.00383 1.000 9.45465 145 ILE A C 1
ATOM 1088 O O . ILE A 1 145 ? 25.67449 1.37714 5.03805 1.000 10.75627 145 ILE A O 1
ATOM 1093 N N . THR A 1 146 ? 26.93632 1.47318 6.90742 1.000 9.49742 146 THR A N 1
ATOM 1094 C CA . THR A 1 146 ? 27.13087 0.03455 7.02087 1.000 10.09119 146 THR A CA 1
ATOM 1095 C C . THR A 1 146 ? 26.43245 -0.45354 8.27941 1.000 10.20778 146 THR A C 1
ATOM 1096 O O . THR A 1 146 ? 26.64159 0.09567 9.36340 1.000 10.58285 146 THR A O 1
ATOM 1100 N N . ALA A 1 147 ? 25.59177 -1.47401 8.12715 1.000 10.69611 147 ALA A N 1
ATOM 1101 C CA . ALA A 1 147 ? 24.87459 -2.04871 9.26106 1.000 10.14634 147 ALA A CA 1
ATOM 1102 C C . ALA A 1 147 ? 24.77474 -3.54272 8.98196 1.000 12.41631 147 ALA A C 1
ATOM 1103 O O . ALA A 1 147 ? 23.97908 -3.96442 8.13652 1.000 14.46451 147 ALA A O 1
ATOM 1105 N N . THR A 1 148 ? 25.60474 -4.33082 9.66125 1.000 13.22767 148 THR A N 1
ATOM 1106 C CA . THR A 1 148 ? 25.61262 -5.77582 9.46058 1.000 13.51005 148 THR A CA 1
ATOM 1107 C C . THR A 1 148 ? 25.44119 -6.55579 10.75689 1.000 14.32370 148 THR A C 1
ATOM 1108 O O . THR A 1 148 ? 25.56769 -7.78829 10.74162 1.000 15.28717 148 THR A O 1
ATOM 1112 N N . GLY A 1 149 ? 25.17029 -5.88997 11.86768 1.000 13.28145 149 GLY A N 1
ATOM 1113 C CA . GLY A 1 149 ? 25.01224 -6.55627 13.13985 1.000 14.42675 149 GLY A CA 1
ATOM 1114 C C . GLY A 1 149 ? 23.56091 -6.74063 13.52977 1.000 14.32243 149 GLY A C 1
ATOM 1115 O O . GLY A 1 149 ? 22.65909 -6.75118 12.68610 1.000 14.84684 149 GLY A O 1
ATOM 1116 N N . SER A 1 150 ? 23.33367 -6.90914 14.82573 1.000 14.08726 150 SER A N 1
ATOM 1117 C CA . SER A 1 150 ? 21.99730 -7.00546 15.38505 1.000 15.13458 150 SER A CA 1
ATOM 1118 C C . SER A 1 150 ? 21.47364 -5.61261 15.72294 1.000 13.82435 150 SER A C 1
ATOM 1119 O O . SER A 1 150 ? 22.19515 -4.62261 15.66111 1.000 14.89903 150 SER A O 1
ATOM 1122 N N . SER A 1 151 ? 20.19691 -5.54168 16.08757 1.000 13.11132 151 SER A N 1
ATOM 1123 C CA . SER A 1 151 ? 19.60167 -4.25863 16.43574 1.000 12.35385 151 SER A CA 1
ATOM 1124 C C . SER A 1 151 ? 20.39713 -3.54975 17.51927 1.000 12.56125 151 SER A C 1
ATOM 1125 O O . SER A 1 151 ? 20.72930 -4.14156 18.55386 1.000 13.03916 151 SER A O 1
ATOM 1128 N N . TYR A 1 152 ? 20.66041 -2.26596 17.27609 1.000 10.86777 152 TYR A N 1
ATOM 1129 C CA . TYR A 1 152 ? 21.35848 -1.31524 18.14099 1.000 10.44202 152 TYR A CA 1
ATOM 1130 C C . TYR A 1 152 ? 22.86239 -1.55582 18.21871 1.000 11.58356 152 TYR A C 1
ATOM 1131 O O . TYR A 1 152 ? 23.54964 -0.80886 18.92552 1.000 13.05196 152 TYR A O 1
ATOM 1140 N N . ASP A 1 153 ? 23.39786 -2.55065 17.51124 1.000 11.30110 153 ASP A N 1
ATOM 1141 C CA . ASP A 1 153 ? 24.82645 -2.84559 17.56777 1.000 11.98300 153 ASP A CA 1
ATOM 1142 C C . ASP A 1 153 ? 25.63733 -1.60231 17.21990 1.000 12.45230 153 ASP A C 1
ATOM 1143 O O . ASP A 1 153 ? 25.39141 -0.94955 16.19983 1.000 12.63698 153 ASP A O 1
ATOM 1148 N N . THR A 1 154 ? 26.58956 -1.25912 18.09028 1.000 10.53285 154 THR A N 1
ATOM 1149 C CA . THR A 1 154 ? 27.46656 -0.12003 17.84317 1.000 12.19637 154 THR A CA 1
ATOM 1150 C C . THR A 1 154 ? 28.92739 -0.52311 17.70566 1.000 11.37400 154 THR A C 1
ATOM 1151 O O . THR A 1 154 ? 29.79845 0.35465 17.65755 1.000 11.76432 154 THR A O 1
ATOM 1155 N N . ASN A 1 155 ? 29.21858 -1.81654 17.66354 1.000 11.04296 155 ASN A N 1
ATOM 1156 C CA . ASN A 1 155 ? 30.55514 -2.27693 17.30981 1.000 11.93710 155 ASN A CA 1
ATOM 1157 C C . ASN A 1 155 ? 30.95991 -1.65576 15.98046 1.000 13.10869 155 ASN A C 1
ATOM 1158 O O . ASN A 1 155 ? 30.25194 -1.79325 14.97674 1.000 12.46130 155 ASN A O 1
ATOM 1163 N N . CYS A 1 156 ? 32.09141 -0.94937 15.97958 1.000 13.81632 156 CYS A N 1
ATOM 1164 C CA . CYS A 1 156 ? 32.42610 -0.09570 14.84922 1.000 14.69302 156 CYS A CA 1
ATOM 1165 C C . CYS A 1 156 ? 32.94450 -0.86725 13.64352 1.000 13.81243 156 CYS A C 1
ATOM 1166 O O . CYS A 1 156 ? 33.29578 -0.24023 12.64015 1.000 13.80716 156 CYS A O 1
ATOM 1169 N N . SER A 1 157 ? 32.99684 -2.19843 13.70719 1.000 13.23427 157 SER A N 1
ATOM 1170 C CA . SER A 1 157 ? 33.23584 -3.01132 12.52462 1.000 13.04434 157 SER A CA 1
ATOM 1171 C C . SER A 1 157 ? 31.94313 -3.48851 11.88046 1.000 13.07417 157 SER A C 1
ATOM 1172 O O . SER A 1 157 ? 31.98317 -4.03714 10.77345 1.000 14.14733 157 SER A O 1
ATOM 1175 N N . ARG A 1 158 ? 30.80612 -3.28918 12.54836 1.000 12.45534 158 ARG A N 1
ATOM 1176 C CA . ARG A 1 158 ? 29.51102 -3.71408 12.03889 1.000 12.11268 158 ARG A CA 1
ATOM 1177 C C . ARG A 1 158 ? 28.49081 -2.59542 11.93181 1.000 11.94132 158 ARG A C 1
ATOM 1178 O O . ARG A 1 158 ? 27.45671 -2.79096 11.28608 1.000 13.17873 158 ARG A O 1
ATOM 1186 N N . PHE A 1 159 ? 28.73039 -1.44577 12.55846 1.000 10.54472 159 PHE A N 1
ATOM 1187 C CA . PHE A 1 159 ? 27.92921 -0.25306 12.32188 1.000 10.16845 159 PHE A CA 1
ATOM 1188 C C . PHE A 1 159 ? 28.87182 0.93220 12.21344 1.000 9.76407 159 PHE A C 1
ATOM 1189 O O . PHE A 1 159 ? 29.60772 1.23652 13.16175 1.000 10.69629 159 PHE A O 1
ATOM 1197 N N . TYR A 1 160 ? 28.83751 1.61061 11.07268 1.000 8.88538 160 TYR A N 1
ATOM 1198 C CA . TYR A 1 160 ? 29.65564 2.79805 10.88479 1.000 8.40002 160 TYR A CA 1
ATOM 1199 C C . TYR A 1 160 ? 29.15928 3.52649 9.64892 1.000 9.65311 160 TYR A C 1
ATOM 1200 O O . TYR A 1 160 ? 28.43730 2.96703 8.81702 1.000 11.14296 160 TYR A O 1
ATOM 1209 N N . LEU A 1 161 ? 29.55904 4.78266 9.54661 1.000 9.61389 161 LEU A N 1
ATOM 1210 C CA . LEU A 1 161 ? 29.17272 5.66405 8.45306 1.000 9.07600 161 LEU A CA 1
ATOM 1211 C C . LEU A 1 161 ? 30.44537 6.05983 7.72566 1.000 10.14609 161 LEU A C 1
ATOM 1212 O O . LEU A 1 161 ? 31.44315 6.39037 8.37056 1.000 12.32351 161 LEU A O 1
ATOM 1217 N N . THR A 1 162 ? 30.43408 6.00523 6.39752 1.000 10.05878 162 THR A N 1
ATOM 1218 C CA . THR A 1 162 ? 31.64768 6.20550 5.60991 1.000 10.73630 162 THR A CA 1
ATOM 1219 C C . THR A 1 162 ? 31.49319 7.41754 4.70319 1.000 10.39920 162 THR A C 1
ATOM 1220 O O . THR A 1 162 ? 30.48588 7.55666 3.99985 1.000 11.54138 162 THR A O 1
ATOM 1224 N N . LYS A 1 163 ? 32.49033 8.29868 4.72359 1.000 10.58751 163 LYS A N 1
ATOM 1225 C CA . LYS A 1 163 ? 32.46455 9.46564 3.85851 1.000 12.71102 163 LYS A CA 1
ATOM 1226 C C . LYS A 1 163 ? 33.88624 9.76729 3.43362 1.000 12.76993 163 LYS A C 1
ATOM 1227 O O . LYS A 1 163 ? 34.78909 9.82067 4.27800 1.000 12.04284 163 LYS A O 1
ATOM 1233 N N . ASN A 1 164 ? 34.08124 9.91781 2.12540 1.000 14.07881 164 ASN A N 1
ATOM 1234 C CA . ASN A 1 164 ? 35.40128 10.17903 1.55810 1.000 17.90363 164 ASN A CA 1
ATOM 1235 C C . ASN A 1 164 ? 36.42055 9.15538 2.04864 1.000 19.52980 164 ASN A C 1
ATOM 1236 O O . ASN A 1 164 ? 37.57018 9.47923 2.35689 1.000 22.52998 164 ASN A O 1
ATOM 1241 N N . GLY A 1 165 ? 35.98756 7.89926 2.13476 1.000 19.46917 165 GLY A N 1
ATOM 1242 C CA . GLY A 1 165 ? 36.87031 6.81456 2.49345 1.000 20.04220 165 GLY A CA 1
ATOM 1243 C C . GLY A 1 165 ? 37.15812 6.64822 3.97152 1.000 19.97429 165 GLY A C 1
ATOM 1244 O O . GLY A 1 165 ? 37.84041 5.68298 4.34036 1.000 22.85708 165 GLY A O 1
ATOM 1245 N N . GLN A 1 166 ? 36.67726 7.54234 4.83455 1.000 16.29029 166 GLN A N 1
ATOM 1246 C CA . GLN A 1 166 ? 36.93077 7.44219 6.26722 1.000 16.96104 166 GLN A CA 1
ATOM 1247 C C . GLN A 1 166 ? 35.68768 6.89161 6.95422 1.000 14.13566 166 GLN A C 1
ATOM 1248 O O . GLN A 1 166 ? 34.56716 7.33456 6.66308 1.000 13.51120 166 GLN A O 1
ATOM 1254 N N . ASN A 1 167 ? 35.88546 5.93958 7.86687 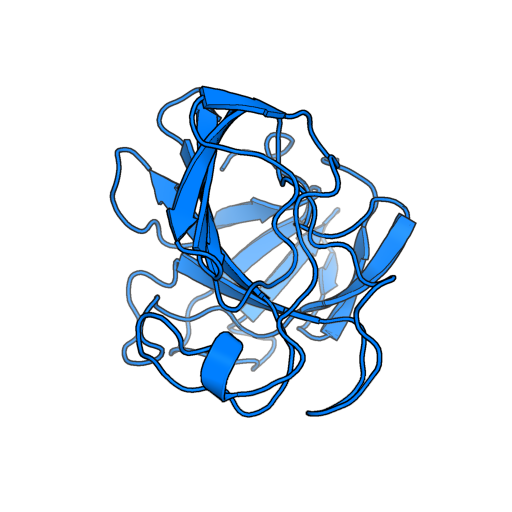1.000 11.70550 167 ASN A N 1
ATOM 1255 C CA . ASN A 1 167 ? 34.78751 5.39233 8.65409 1.000 11.62551 167 ASN A CA 1
ATOM 1256 C C . ASN A 1 167 ? 34.58852 6.19683 9.93751 1.000 11.45052 167 ASN A C 1
ATOM 1257 O O . ASN A 1 167 ? 35.54695 6.69273 10.54598 1.000 12.55176 167 ASN A O 1
ATOM 1262 N N . TYR A 1 168 ? 33.32935 6.30191 10.36054 1.000 11.33219 168 TYR A N 1
ATOM 1263 C CA . TYR A 1 168 ? 32.97127 7.01165 11.58098 1.000 12.00268 168 TYR A CA 1
ATOM 1264 C C . TYR A 1 168 ? 32.03513 6.12711 12.38778 1.000 12.44033 168 TYR A C 1
ATOM 1265 O O . TYR A 1 168 ? 31.06628 5.59042 11.84219 1.000 13.15720 168 TYR A O 1
ATOM 1274 N N . CYS A 1 169 ? 32.33844 5.95084 13.67196 1.000 12.32906 169 CYS A N 1
ATOM 1275 C CA . CYS A 1 169 ? 31.51104 5.12205 14.53462 1.000 13.08149 169 CYS A CA 1
ATOM 1276 C C . CYS A 1 169 ? 30.26298 5.88944 14.94934 1.000 11.68266 169 CYS A C 1
ATOM 1277 O O . CYS A 1 169 ? 30.08479 7.06448 14.61779 1.000 11.48283 169 CYS A O 1
ATOM 1280 N N . TYR A 1 170 ? 29.39518 5.21704 15.70026 1.000 11.28070 170 TYR A N 1
ATOM 1281 C CA . TYR A 1 170 ? 28.22606 5.88810 16.25082 1.000 10.62982 170 TYR A CA 1
ATOM 1282 C C . TYR A 1 170 ? 28.65260 7.04260 17.15369 1.000 10.80442 170 TYR A C 1
ATOM 1283 O O . TYR A 1 170 ? 29.78139 7.09972 17.65903 1.000 11.59437 170 TYR A O 1
ATOM 1292 N N . GLY A 1 171 ? 27.72774 7.97089 17.36300 1.000 9.77972 171 GLY A N 1
ATOM 1293 C CA . GLY A 1 171 ? 28.02229 9.12166 18.19264 1.000 10.12114 171 GLY A CA 1
ATOM 1294 C C . GLY A 1 171 ? 27.49275 10.42278 17.62378 1.000 11.44480 171 GLY A C 1
ATOM 1295 O O . GLY A 1 171 ? 26.52179 10.43247 16.86257 1.000 12.39867 171 GLY A O 1
ATOM 1296 N N . TYR A 1 172 ? 28.14082 11.52933 17.97821 1.000 12.11172 172 TYR A N 1
ATOM 1297 C CA . TYR A 1 172 ? 27.70022 12.84374 17.54201 1.000 12.82155 172 TYR A CA 1
ATOM 1298 C C . TYR A 1 172 ? 28.14563 13.14204 16.11584 1.000 12.32749 172 TYR A C 1
ATOM 1299 O O . TYR A 1 172 ? 29.30337 12.91955 15.73388 1.000 11.24139 172 TYR A O 1
ATOM 1308 N N . TYR A 1 173 ? 27.20558 13.65626 15.33478 1.000 12.39765 173 TYR A N 1
ATOM 1309 C CA . TYR A 1 173 ? 27.42744 14.04986 13.95603 1.000 11.23539 173 TYR A CA 1
ATOM 1310 C C . TYR A 1 173 ? 26.90559 15.45795 13.76030 1.000 11.36461 173 TYR A C 1
ATOM 1311 O O . TYR A 1 173 ? 25.77387 15.77059 14.15596 1.000 12.19474 173 TYR A O 1
ATOM 1320 N N . THR A 1 174 ? 27.71893 16.28781 13.12572 1.000 10.53787 174 THR A N 1
ATOM 1321 C CA . THR A 1 174 ? 27.25400 17.57143 12.62677 1.000 12.92853 174 THR A CA 1
ATOM 1322 C C . THR A 1 174 ? 26.62922 17.37928 11.25211 1.000 13.08426 174 THR A C 1
ATOM 1323 O O . THR A 1 174 ? 27.24708 16.79167 10.35855 1.000 15.23805 174 THR A O 1
ATOM 1327 N N . 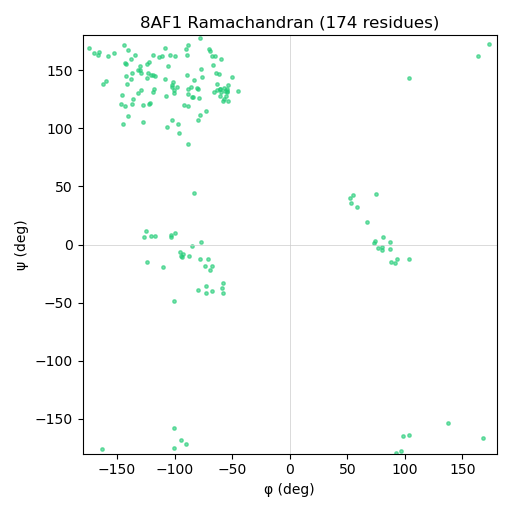ASN A 1 175 ? 25.39384 17.86209 11.08851 1.000 11.76688 175 ASN A N 1
ATOM 1328 C CA . ASN A 1 175 ? 24.65755 17.70432 9.83933 1.000 10.38558 175 ASN A CA 1
ATOM 1329 C C . ASN A 1 175 ? 25.12824 18.69774 8.77710 1.000 11.08896 175 ASN A C 1
ATOM 1330 O O . ASN A 1 175 ? 24.87100 19.89545 8.91129 1.000 11.54758 175 ASN A O 1
ATOM 1335 N N . PRO A 1 176 ? 25.78247 18.25370 7.70141 1.000 11.50276 176 PRO A N 1
ATOM 1336 C CA . PRO A 1 176 ? 26.20454 19.18048 6.64266 1.000 12.33193 176 PRO A CA 1
ATOM 1337 C C . PRO A 1 176 ? 25.13993 19.48596 5.60429 1.000 13.47372 176 PRO A C 1
ATOM 1338 O O . PRO A 1 176 ? 25.41337 20.24924 4.67336 1.000 14.77798 176 PRO A O 1
ATOM 1342 N N . GLY A 1 177 ? 23.95890 18.89498 5.71215 1.000 13.29323 177 GLY A N 1
ATOM 1343 C CA . GLY A 1 177 ? 23.02207 18.89825 4.61893 1.000 11.24796 177 GLY A CA 1
ATOM 1344 C C . GLY A 1 177 ? 23.03474 17.54676 3.94529 1.000 11.14391 177 GLY A C 1
ATOM 1345 O O . GLY A 1 177 ? 23.55293 16.56803 4.49008 1.000 11.59145 177 GLY A O 1
ATOM 1346 N N . PRO A 1 178 ? 22.48041 17.46936 2.73222 1.000 11.19916 178 PRO A N 1
ATOM 1347 C CA . PRO A 1 178 ? 22.33379 16.16662 2.07096 1.000 11.49918 178 PRO A CA 1
ATOM 1348 C C . PRO A 1 178 ? 23.61988 15.64316 1.45637 1.000 12.50841 178 PRO A C 1
ATOM 1349 O O . PRO A 1 178 ? 23.65792 14.46597 1.06948 1.000 12.86189 178 PRO A O 1
ATOM 1353 N N . ASN A 1 179 ? 24.65734 16.47264 1.34166 1.000 13.82206 179 ASN A N 1
ATOM 1354 C CA . ASN A 1 179 ? 25.92239 16.05052 0.73998 1.000 17.03039 179 ASN A CA 1
ATOM 1355 C C . ASN A 1 179 ? 27.11193 16.22799 1.67012 1.000 22.52449 179 ASN A C 1
ATOM 1356 O O . ASN A 1 179 ? 27.11960 17.05200 2.59256 1.000 24.32981 179 ASN A O 1
#

Radius of gyration: 14.66 Å; Cα contacts (8 Å, |Δi|>4): 529; chains: 1; bounding box: 38×33×38 Å